Protein AF-A0A2G5HD98-F1 (afdb_monomer)

Sequence (226 aa):
MGYRNTTGDAPSSPASRWLRRVDQHQKEQAETATMYVDDYAMDMEYEANNRSAAVSPKTVMTPRQRHRHGVDCEMLASGAGMQQRQPNDINEAIEMAPPRALRKLLRMMVHSQQSSMDLATAYLMPAPVLTHSGMAPLSGKSSRKRKMYETCQHCRMDFEPGNNREERCSYHPGDKVMIPYGFAYAQNGDGMFQWTCCNQIGTAVGCVWGRHLSAASGRSQRPWEP

Organism: Cercospora beticola (NCBI:txid122368)

Solvent-accessible surface area (backbone atoms only — not comparable to full-atom values): 14838 Å² total; per-residue (Å²): 140,81,86,80,82,77,82,73,81,70,83,75,51,73,68,62,57,48,53,54,51,52,54,49,51,53,48,53,52,51,54,54,54,52,58,54,52,58,56,54,51,52,53,54,53,51,52,54,54,55,62,68,71,65,83,69,92,74,89,74,85,85,83,83,86,75,88,76,84,88,79,90,79,90,76,92,73,92,63,85,76,77,76,76,78,74,61,93,47,71,67,54,40,60,72,70,45,54,74,68,56,52,53,52,50,52,52,52,46,37,76,72,33,72,70,46,36,53,50,47,47,70,74,71,44,77,73,82,75,81,72,87,69,76,91,80,82,89,77,90,67,82,84,70,85,64,79,75,59,42,46,20,67,74,63,64,46,74,41,42,82,92,74,61,43,58,78,71,28,46,27,64,94,40,59,78,43,73,58,75,93,83,80,75,86,45,92,79,67,59,47,54,28,30,31,69,68,73,71,46,55,39,81,59,80,38,83,44,67,26,52,64,46,53,61,76,56,74,82,73,66,73,81,82,77,131

Mean predicted aligned error: 19.18 Å

Structure (mmCIF, N/CA/C/O backbone):
data_AF-A0A2G5HD98-F1
#
_entry.id   AF-A0A2G5HD98-F1
#
loop_
_atom_site.group_PDB
_atom_site.id
_atom_site.type_symbol
_atom_site.label_atom_id
_atom_site.label_alt_id
_atom_site.label_comp_id
_atom_site.label_asym_id
_atom_site.label_entity_id
_atom_site.label_seq_id
_atom_site.pdbx_PDB_ins_code
_atom_site.Cartn_x
_atom_site.Cartn_y
_atom_site.Cartn_z
_atom_site.occupancy
_atom_site.B_iso_or_equiv
_atom_site.auth_seq_id
_atom_site.auth_comp_id
_atom_site.auth_asym_id
_atom_site.auth_atom_id
_atom_site.pdbx_PDB_model_num
ATOM 1 N N . MET A 1 1 ? 32.400 39.044 57.841 1.00 46.31 1 MET A N 1
ATOM 2 C CA . MET A 1 1 ? 31.008 39.079 57.343 1.00 46.31 1 MET A CA 1
ATOM 3 C C . MET A 1 1 ? 31.032 38.681 55.876 1.00 46.31 1 MET A C 1
ATOM 5 O O . MET A 1 1 ? 31.542 39.447 55.074 1.00 46.31 1 MET A O 1
ATOM 9 N N . GLY A 1 2 ? 30.602 37.463 55.542 1.00 49.62 2 GLY A N 1
ATOM 10 C CA . GLY A 1 2 ? 30.545 36.975 54.162 1.00 49.62 2 GLY A CA 1
ATOM 11 C C . GLY A 1 2 ? 29.101 36.656 53.802 1.00 49.62 2 GLY A C 1
ATOM 12 O O . GLY A 1 2 ? 28.512 35.758 54.400 1.00 49.62 2 GLY A O 1
ATOM 13 N N . TYR A 1 3 ? 28.529 37.410 52.867 1.00 47.19 3 TYR A N 1
ATOM 14 C CA . TYR A 1 3 ? 27.186 37.170 52.351 1.00 47.19 3 TYR A CA 1
ATOM 15 C C . TYR A 1 3 ? 27.251 36.011 51.352 1.00 47.19 3 TYR A C 1
ATOM 17 O O . TYR A 1 3 ? 27.877 36.117 50.299 1.00 47.19 3 TYR A O 1
ATOM 25 N N . ARG A 1 4 ? 26.646 34.873 51.704 1.00 53.16 4 ARG A N 1
ATOM 26 C CA . ARG A 1 4 ? 26.428 33.766 50.769 1.00 53.16 4 ARG A CA 1
ATOM 27 C C . ARG A 1 4 ? 25.277 34.151 49.840 1.00 53.16 4 ARG A C 1
ATOM 29 O O . ARG A 1 4 ? 24.136 34.220 50.283 1.00 53.16 4 ARG A O 1
ATOM 36 N N . ASN A 1 5 ? 25.586 34.381 48.565 1.00 54.41 5 ASN A N 1
ATOM 37 C CA . ASN A 1 5 ? 24.593 34.496 47.499 1.00 54.41 5 ASN A CA 1
ATOM 38 C C . ASN A 1 5 ? 23.938 33.129 47.275 1.00 54.41 5 ASN A C 1
ATOM 40 O O . ASN A 1 5 ? 24.492 32.263 46.603 1.00 54.41 5 ASN A O 1
ATOM 44 N N . THR A 1 6 ? 22.755 32.931 47.844 1.00 52.88 6 THR A N 1
ATOM 45 C CA . THR A 1 6 ? 21.836 31.869 47.439 1.00 52.88 6 THR A CA 1
ATOM 46 C C . THR A 1 6 ? 21.100 32.343 46.192 1.00 52.88 6 THR A C 1
ATOM 48 O O . THR A 1 6 ? 20.103 33.057 46.287 1.00 52.88 6 THR A O 1
ATOM 51 N N . THR A 1 7 ? 21.606 31.986 45.013 1.00 58.91 7 THR A N 1
ATOM 52 C CA . THR A 1 7 ? 20.835 32.060 43.769 1.00 58.91 7 THR A CA 1
ATOM 53 C C . THR A 1 7 ? 19.694 31.056 43.871 1.00 58.91 7 THR A C 1
ATOM 55 O O . THR A 1 7 ? 19.887 29.859 43.677 1.00 58.91 7 THR A O 1
ATOM 58 N N . GLY A 1 8 ? 18.524 31.542 44.282 1.00 50.50 8 GLY A N 1
ATOM 59 C CA . GLY A 1 8 ? 17.296 30.763 44.307 1.00 50.50 8 GLY A CA 1
ATOM 60 C C . GLY A 1 8 ? 16.851 30.453 42.884 1.00 50.50 8 GLY A C 1
ATOM 61 O O . GLY A 1 8 ? 16.512 31.363 42.128 1.00 50.50 8 GLY A O 1
ATOM 62 N N . ASP A 1 9 ? 16.840 29.169 42.538 1.00 56.91 9 ASP A N 1
ATOM 63 C CA . ASP A 1 9 ? 16.165 28.656 41.352 1.00 56.91 9 ASP A CA 1
ATOM 64 C C . ASP A 1 9 ? 14.665 28.941 41.476 1.00 56.91 9 ASP A C 1
ATOM 66 O O . ASP A 1 9 ? 13.929 28.274 42.208 1.00 56.91 9 ASP A O 1
ATOM 70 N N . ALA A 1 10 ? 14.204 29.979 40.780 1.00 60.53 10 ALA A N 1
ATOM 71 C CA . ALA A 1 10 ? 12.784 30.256 40.660 1.00 60.53 10 ALA A CA 1
ATOM 72 C C . ALA A 1 10 ? 12.092 29.072 39.952 1.00 60.53 10 ALA A C 1
ATOM 74 O O . ALA A 1 10 ? 12.594 28.585 38.932 1.00 60.53 10 ALA A O 1
ATOM 75 N N . PRO A 1 11 ? 10.928 28.605 40.441 1.00 54.03 11 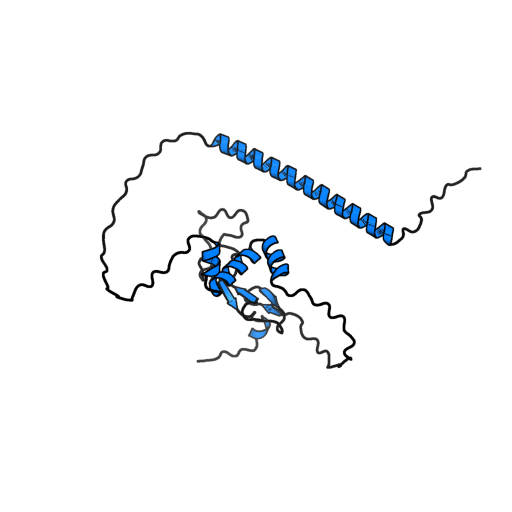PRO A N 1
ATOM 76 C CA . PRO A 1 11 ? 10.188 27.534 39.793 1.00 54.03 11 PRO A CA 1
ATOM 77 C C . PRO A 1 11 ? 9.784 27.989 38.391 1.00 54.03 11 PRO A C 1
ATOM 79 O O . PRO A 1 11 ? 8.985 28.909 38.216 1.00 54.03 11 PRO A O 1
ATOM 82 N N . SER A 1 12 ? 10.366 27.358 37.370 1.00 64.19 12 SER A N 1
ATOM 83 C CA . SER A 1 12 ? 10.057 27.697 35.988 1.00 64.19 12 SER A CA 1
ATOM 84 C C . SER A 1 12 ? 8.583 27.415 35.718 1.00 64.19 12 SER A C 1
ATOM 86 O O . SER A 1 12 ? 8.154 26.260 35.806 1.00 64.19 12 SER A O 1
ATOM 88 N N . SER A 1 13 ? 7.830 28.458 35.372 1.00 76.31 13 SER A N 1
ATOM 89 C CA . SER A 1 13 ? 6.439 28.340 34.941 1.00 76.31 13 SER A CA 1
ATOM 90 C C . SER A 1 13 ? 6.304 27.261 33.851 1.00 76.31 13 SER A C 1
ATOM 92 O O . SER A 1 13 ? 7.197 27.139 33.000 1.00 76.31 13 SER A O 1
ATOM 94 N N . PRO A 1 14 ? 5.204 26.484 33.823 1.00 75.50 14 PRO A N 1
ATOM 95 C CA . PRO A 1 14 ? 4.932 25.514 32.761 1.00 75.50 14 PRO A CA 1
ATOM 96 C C . PRO A 1 14 ? 5.107 26.088 31.344 1.00 75.50 14 PRO A C 1
ATOM 98 O O . PRO A 1 14 ? 5.606 25.389 30.460 1.00 75.50 14 PRO A O 1
ATOM 101 N N . ALA A 1 15 ? 4.801 27.377 31.148 1.00 73.25 15 ALA A N 1
ATOM 102 C CA . ALA A 1 15 ? 5.007 28.090 29.885 1.00 73.25 15 ALA A CA 1
ATOM 103 C C . ALA A 1 15 ? 6.495 28.175 29.481 1.00 73.25 15 ALA A C 1
ATOM 105 O O . ALA A 1 15 ? 6.854 27.896 28.337 1.00 73.25 15 ALA A O 1
ATOM 106 N N . SER A 1 16 ? 7.392 28.451 30.431 1.00 80.06 16 SER A N 1
ATOM 107 C CA . SER A 1 16 ? 8.844 28.519 30.201 1.00 80.06 16 SER A CA 1
ATOM 108 C C . SER A 1 16 ? 9.469 27.148 29.912 1.00 80.06 16 SER A C 1
ATOM 110 O O . SER A 1 16 ? 10.557 27.057 29.343 1.00 80.06 16 SER A O 1
ATOM 112 N N . ARG A 1 17 ? 8.810 26.055 30.318 1.00 78.81 17 ARG A N 1
ATOM 113 C CA . ARG A 1 17 ? 9.228 24.684 29.979 1.00 78.81 17 ARG A CA 1
ATOM 114 C C . ARG A 1 17 ? 8.779 24.281 28.570 1.00 78.81 17 ARG A C 1
ATOM 116 O O . ARG A 1 17 ? 9.435 23.450 27.948 1.00 78.81 17 ARG A O 1
ATOM 123 N N . TRP A 1 18 ? 7.676 24.839 28.070 1.00 85.06 18 TRP A N 1
ATOM 124 C CA . TRP A 1 18 ? 7.240 24.619 26.689 1.00 85.06 18 TRP A CA 1
ATOM 125 C C . TRP A 1 18 ? 8.126 25.377 25.696 1.00 85.06 18 TRP A C 1
ATOM 127 O O . TRP A 1 18 ? 8.649 24.751 24.781 1.00 85.06 18 TRP A O 1
ATOM 137 N N . LEU A 1 19 ? 8.404 26.663 25.944 1.00 84.38 19 LEU A N 1
ATOM 138 C CA . LEU A 1 19 ? 9.284 27.470 25.083 1.00 84.38 19 LEU A CA 1
ATOM 139 C C . LEU A 1 19 ? 10.677 26.844 24.917 1.00 84.38 19 LEU A C 1
ATOM 141 O O . LEU A 1 19 ? 11.150 26.693 23.799 1.00 84.38 19 LEU A O 1
ATOM 145 N N . ARG A 1 20 ? 11.283 26.346 26.005 1.00 85.19 20 ARG A N 1
ATOM 146 C CA . ARG A 1 20 ? 12.573 25.635 25.932 1.00 85.19 20 ARG A CA 1
ATOM 147 C C . ARG A 1 20 ? 12.529 24.352 25.099 1.00 85.19 20 ARG A C 1
ATOM 149 O O . ARG A 1 20 ? 13.530 24.002 24.489 1.00 85.19 20 ARG A O 1
ATOM 156 N N . ARG A 1 21 ? 11.389 23.651 25.062 1.00 88.25 21 ARG A N 1
ATOM 157 C CA . ARG A 1 21 ? 11.220 22.465 24.207 1.00 88.25 21 ARG A CA 1
ATOM 158 C C . ARG A 1 21 ? 11.087 22.833 22.733 1.00 88.25 21 ARG A C 1
ATOM 160 O O . ARG A 1 21 ? 11.599 22.095 21.901 1.00 88.25 21 ARG A O 1
ATOM 167 N N . VAL A 1 22 ? 10.433 23.951 22.421 1.00 88.44 22 VAL A N 1
ATOM 168 C CA . VAL A 1 22 ? 10.335 24.454 21.044 1.00 88.44 22 VAL A CA 1
ATOM 169 C C . VAL A 1 22 ? 11.706 24.898 20.539 1.00 88.44 22 VAL A C 1
ATOM 171 O O . VAL A 1 22 ? 12.114 24.439 19.478 1.00 88.44 22 VAL A O 1
ATOM 174 N N . ASP A 1 23 ? 12.451 25.678 21.328 1.00 90.81 23 ASP A N 1
ATOM 175 C CA . ASP A 1 23 ? 13.814 26.103 20.971 1.00 90.81 23 ASP A CA 1
ATOM 176 C C . ASP A 1 23 ? 14.751 24.906 20.776 1.00 90.81 23 ASP A C 1
ATOM 178 O O . ASP A 1 23 ? 15.522 24.862 19.819 1.00 90.81 23 ASP A O 1
ATOM 182 N N . GLN A 1 24 ? 14.668 23.904 21.658 1.00 92.50 24 GLN A N 1
ATOM 183 C CA . GLN A 1 24 ? 15.484 22.699 21.538 1.00 92.50 24 GLN A CA 1
ATOM 184 C C . GLN A 1 24 ? 15.137 21.897 20.277 1.00 92.50 24 GLN A C 1
ATOM 186 O O . GLN A 1 24 ? 16.038 21.500 19.547 1.00 92.50 24 GLN A O 1
ATOM 191 N N . HIS A 1 25 ? 13.850 21.728 19.970 1.00 91.38 25 HIS A N 1
ATOM 192 C CA . HIS A 1 25 ? 13.417 21.043 18.752 1.00 91.38 25 HIS A CA 1
ATOM 193 C C . HIS A 1 25 ? 13.822 21.810 17.483 1.00 91.38 25 HIS A C 1
ATOM 195 O O . HIS A 1 25 ? 14.231 21.209 16.494 1.00 91.38 25 HIS A O 1
ATOM 201 N N . GLN A 1 26 ? 13.749 23.144 17.502 1.00 91.81 26 GLN A N 1
ATOM 202 C CA . GLN A 1 26 ? 14.179 23.976 16.379 1.00 91.81 26 GLN A CA 1
ATOM 203 C C . GLN A 1 26 ? 15.698 23.896 16.168 1.00 91.81 26 GLN A C 1
ATOM 205 O O . GLN A 1 26 ? 16.161 23.844 15.029 1.00 91.81 26 GLN A O 1
ATOM 210 N N . LYS A 1 27 ? 16.471 23.820 17.256 1.00 93.62 27 LYS A N 1
ATOM 211 C CA . LYS A 1 27 ? 17.918 23.597 17.205 1.00 93.62 27 LYS A CA 1
ATOM 212 C C . LYS A 1 27 ? 18.266 22.216 16.640 1.00 93.62 27 LYS A C 1
ATOM 214 O O . LYS A 1 27 ? 19.106 22.132 15.753 1.00 93.62 27 LYS A O 1
ATOM 219 N N . GLU A 1 28 ? 17.588 21.161 17.089 1.00 90.44 28 GLU A N 1
ATOM 220 C CA . GLU A 1 28 ? 17.784 19.796 16.576 1.00 90.44 28 GLU A CA 1
ATOM 221 C C . GLU A 1 28 ? 17.438 19.694 15.079 1.00 90.44 28 GLU A C 1
ATOM 223 O O . GLU A 1 28 ? 18.165 19.049 14.322 1.00 90.44 28 GLU A O 1
ATOM 228 N N . GLN A 1 29 ? 16.386 20.388 14.619 1.00 86.25 29 GLN A N 1
ATOM 229 C CA . GLN A 1 29 ? 16.052 20.488 13.191 1.00 86.25 29 GLN A CA 1
ATOM 230 C C . GLN A 1 29 ? 17.118 21.234 12.377 1.00 86.25 29 GLN A C 1
ATOM 232 O O . GLN A 1 29 ? 17.413 20.841 11.251 1.00 86.25 29 GLN A O 1
ATOM 237 N N . ALA A 1 30 ? 17.709 22.296 12.929 1.00 87.88 30 ALA A N 1
ATOM 238 C CA . ALA A 1 30 ? 18.783 23.024 12.259 1.00 87.88 30 ALA A CA 1
ATOM 239 C C . ALA A 1 30 ? 20.066 22.179 12.153 1.00 87.88 30 ALA A C 1
ATOM 241 O O . ALA A 1 30 ? 20.673 22.129 11.086 1.00 87.88 30 ALA A O 1
ATOM 242 N N . GLU A 1 31 ? 20.443 21.467 13.220 1.00 87.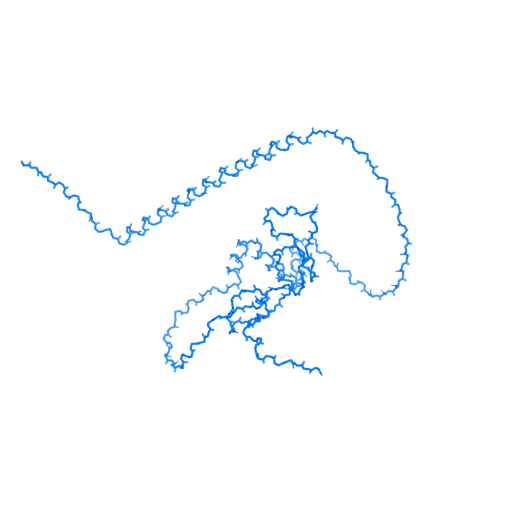00 31 GLU A N 1
ATOM 243 C CA . GLU A 1 31 ? 21.623 20.588 13.232 1.00 87.00 31 GLU A CA 1
ATOM 244 C C . GLU A 1 31 ? 21.463 19.403 12.261 1.00 87.00 31 GLU A C 1
ATOM 246 O O . GLU A 1 31 ? 22.374 19.096 11.487 1.00 87.00 31 GLU A O 1
ATOM 251 N N . THR A 1 32 ? 20.280 18.780 12.215 1.00 83.69 32 THR A N 1
ATOM 252 C CA . THR A 1 32 ? 19.999 17.709 11.240 1.00 83.69 32 THR A CA 1
ATOM 253 C C . THR A 1 32 ? 19.969 18.213 9.799 1.00 83.69 32 THR A C 1
ATOM 255 O O . THR A 1 32 ? 20.479 17.526 8.915 1.00 83.69 32 THR A O 1
ATOM 258 N N . ALA A 1 33 ? 19.449 19.419 9.548 1.00 82.00 33 ALA A N 1
ATOM 259 C CA . ALA A 1 33 ? 19.503 20.026 8.221 1.00 82.00 33 ALA A CA 1
ATOM 260 C C . ALA A 1 33 ? 20.949 20.278 7.765 1.00 82.00 33 ALA A C 1
ATOM 262 O O . ALA A 1 33 ? 21.267 20.015 6.609 1.00 82.00 33 ALA A O 1
ATOM 263 N N . THR A 1 34 ? 21.840 20.721 8.661 1.00 80.31 34 THR A N 1
ATOM 264 C CA . THR A 1 34 ? 23.258 20.919 8.316 1.00 80.31 34 THR A CA 1
ATOM 265 C C . THR A 1 34 ? 23.983 19.611 8.003 1.00 80.31 34 THR A C 1
ATOM 267 O O . THR A 1 34 ? 24.721 19.562 7.025 1.00 80.31 34 THR A O 1
ATOM 270 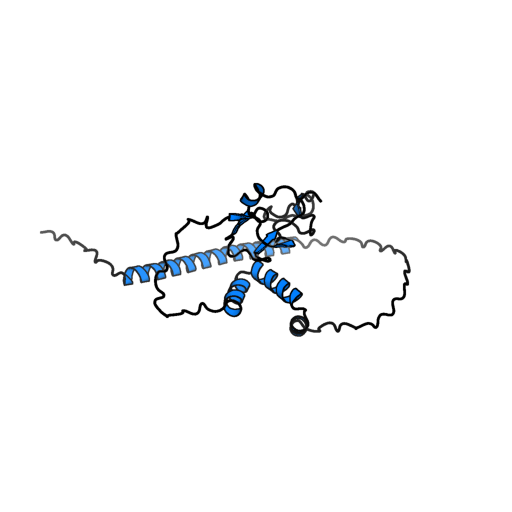N N . MET A 1 35 ? 23.711 18.529 8.745 1.00 79.12 35 MET A N 1
ATOM 271 C CA . MET A 1 35 ? 24.324 17.222 8.466 1.00 79.12 35 MET A CA 1
ATOM 272 C C . MET A 1 35 ? 23.964 16.670 7.080 1.00 79.12 35 MET A C 1
ATOM 274 O O . MET A 1 35 ? 24.779 15.988 6.469 1.00 79.12 35 MET A O 1
ATOM 278 N N . TYR A 1 36 ? 22.766 16.966 6.568 1.00 73.38 36 TYR A N 1
ATOM 279 C CA . TYR A 1 36 ? 22.325 16.475 5.258 1.00 73.38 36 TYR A CA 1
ATOM 280 C C . TYR A 1 36 ? 22.972 17.221 4.080 1.00 73.38 36 TYR A C 1
ATOM 282 O O . TYR A 1 36 ? 23.064 16.682 2.980 1.00 73.38 36 TYR A O 1
ATOM 290 N N . VAL A 1 37 ? 23.415 18.465 4.293 1.00 78.81 37 VAL A N 1
ATOM 291 C CA . VAL A 1 37 ? 24.061 19.274 3.247 1.00 78.81 37 VAL A CA 1
ATOM 292 C C . VAL A 1 37 ? 25.494 18.804 2.995 1.00 78.81 37 VAL A C 1
ATOM 294 O O . VAL A 1 37 ? 25.904 18.728 1.837 1.00 78.81 37 VAL A O 1
ATOM 297 N N . ASP A 1 38 ? 26.228 18.437 4.048 1.00 73.31 38 ASP A N 1
ATOM 298 C CA . ASP A 1 38 ? 27.614 17.967 3.922 1.00 73.31 38 ASP A CA 1
ATOM 299 C C . ASP A 1 38 ? 27.701 16.588 3.244 1.00 73.31 38 ASP A C 1
ATOM 301 O O . ASP A 1 38 ? 28.573 16.370 2.402 1.00 73.31 38 ASP A O 1
ATOM 305 N N . ASP A 1 39 ? 26.761 15.682 3.538 1.00 73.06 39 ASP A N 1
ATOM 306 C CA . ASP A 1 39 ? 26.712 14.348 2.917 1.00 73.06 39 ASP A CA 1
ATOM 307 C C . ASP A 1 39 ? 26.403 14.444 1.409 1.00 73.06 39 ASP A C 1
ATOM 309 O O . ASP A 1 39 ? 2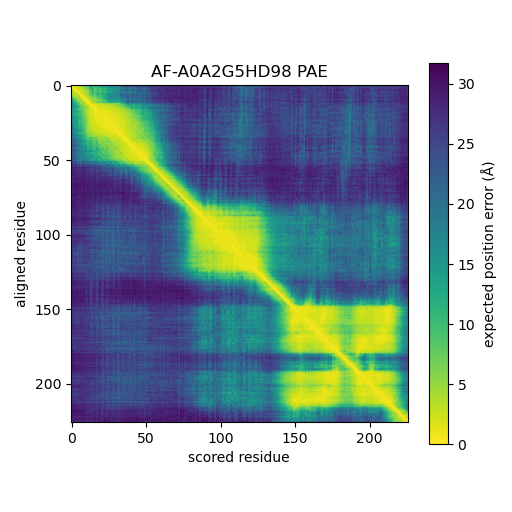7.064 13.828 0.574 1.00 73.06 39 ASP A O 1
ATOM 313 N N . TYR A 1 40 ? 25.479 15.337 1.031 1.00 81.81 40 TYR A N 1
ATOM 314 C CA . TYR A 1 40 ? 25.140 15.582 -0.375 1.00 81.81 40 TYR A CA 1
ATOM 315 C C . TYR A 1 40 ? 26.283 16.250 -1.160 1.00 81.81 40 TYR A C 1
ATOM 317 O O . TYR A 1 40 ? 26.458 15.998 -2.356 1.00 81.81 40 TYR A O 1
ATOM 325 N N . ALA A 1 41 ? 27.078 17.106 -0.509 1.00 81.75 41 ALA A N 1
ATOM 326 C CA . ALA A 1 41 ? 28.246 17.728 -1.131 1.00 81.75 41 ALA A CA 1
ATOM 327 C C . ALA A 1 41 ? 29.344 16.695 -1.441 1.00 81.75 41 ALA A C 1
ATOM 329 O O . ALA A 1 41 ? 29.951 16.746 -2.513 1.00 81.75 41 ALA A O 1
ATOM 330 N N . MET A 1 42 ? 29.552 15.733 -0.539 1.00 83.44 42 MET A N 1
ATOM 331 C CA . MET A 1 42 ? 30.540 14.669 -0.709 1.00 83.44 42 MET A CA 1
ATOM 332 C C . MET A 1 42 ? 30.160 13.704 -1.848 1.00 83.44 42 MET A C 1
ATOM 334 O O . MET A 1 42 ? 31.014 13.350 -2.666 1.00 83.44 42 MET A O 1
ATOM 338 N N . ASP A 1 43 ? 28.876 13.354 -1.973 1.00 82.50 43 ASP A N 1
ATOM 339 C CA . ASP A 1 43 ? 28.376 12.512 -3.071 1.00 82.50 43 ASP A CA 1
ATOM 340 C C . ASP A 1 43 ? 28.498 13.197 -4.445 1.00 82.50 43 ASP A C 1
ATOM 342 O O . ASP A 1 43 ? 28.907 12.572 -5.431 1.00 82.50 43 ASP A O 1
ATOM 346 N N . MET A 1 44 ? 28.224 14.505 -4.519 1.00 84.50 44 MET A N 1
ATOM 347 C CA . MET A 1 44 ? 28.385 15.290 -5.751 1.00 84.50 44 MET A CA 1
ATOM 348 C C . MET A 1 44 ? 29.844 15.328 -6.239 1.00 84.50 44 MET A C 1
ATOM 350 O O . MET A 1 44 ? 30.097 15.259 -7.447 1.00 84.50 44 MET A O 1
ATOM 354 N N . GLU A 1 45 ? 30.817 15.415 -5.327 1.00 83.69 45 GLU A N 1
ATOM 355 C CA . GLU A 1 45 ? 32.244 15.424 -5.675 1.00 83.69 45 GLU A CA 1
ATOM 356 C C . GLU A 1 45 ? 32.734 14.037 -6.131 1.00 83.69 45 GLU A C 1
ATOM 358 O O . GLU A 1 45 ? 33.503 13.923 -7.095 1.00 83.69 45 GLU A O 1
ATOM 363 N N . TYR A 1 46 ? 32.223 12.965 -5.516 1.00 82.56 46 TYR A N 1
ATOM 364 C CA . TYR A 1 46 ? 32.512 11.595 -5.940 1.00 82.56 46 TYR A CA 1
ATOM 365 C C . TYR A 1 46 ? 31.999 11.313 -7.359 1.00 82.56 46 TYR A C 1
ATOM 367 O O . TYR A 1 46 ? 32.748 10.801 -8.200 1.00 82.56 46 TYR A O 1
ATOM 375 N N . GLU A 1 47 ? 30.758 11.699 -7.675 1.00 82.75 47 GLU A N 1
ATOM 376 C CA . GLU A 1 47 ? 30.212 11.535 -9.027 1.00 82.75 47 GLU A CA 1
ATOM 377 C C . GLU A 1 47 ? 30.991 12.339 -10.080 1.00 82.75 47 GLU A C 1
ATOM 379 O O . GLU A 1 47 ? 31.235 11.837 -11.186 1.00 82.75 47 GLU A O 1
ATOM 384 N N . ALA A 1 48 ? 31.422 13.562 -9.753 1.00 79.56 48 ALA A N 1
ATOM 385 C CA . ALA A 1 48 ? 32.209 14.402 -10.656 1.00 79.56 48 ALA A CA 1
ATOM 386 C C . ALA A 1 48 ? 33.579 13.778 -10.990 1.00 79.56 48 ALA A C 1
ATOM 388 O O . ALA A 1 48 ? 33.990 13.752 -12.160 1.00 79.56 48 ALA A O 1
ATOM 389 N N . ASN A 1 49 ? 34.259 13.201 -9.996 1.00 76.62 49 ASN A N 1
ATOM 390 C CA . ASN A 1 49 ? 35.526 12.497 -10.205 1.00 76.62 49 ASN A CA 1
ATOM 391 C C . ASN A 1 49 ? 35.346 11.204 -11.010 1.00 76.62 49 ASN A C 1
ATOM 393 O O . ASN A 1 49 ? 36.156 10.905 -11.891 1.00 76.62 49 ASN A O 1
ATOM 397 N N . ASN A 1 50 ? 34.260 10.464 -10.781 1.00 74.25 50 ASN A N 1
ATOM 398 C CA . ASN A 1 50 ? 34.017 9.206 -11.485 1.00 74.25 50 ASN A CA 1
ATOM 399 C C . ASN A 1 50 ? 33.630 9.428 -12.961 1.00 74.25 50 ASN A C 1
ATOM 401 O O . ASN A 1 50 ? 34.066 8.685 -13.841 1.00 74.25 50 ASN A O 1
ATOM 405 N N . ARG A 1 51 ? 32.885 10.503 -13.269 1.00 73.44 51 ARG A N 1
ATOM 406 C CA . ARG A 1 51 ? 32.613 10.915 -14.662 1.00 73.44 51 ARG A CA 1
ATOM 407 C C . ARG A 1 51 ? 33.882 11.316 -15.411 1.00 73.44 51 ARG A C 1
ATOM 409 O O . ARG A 1 51 ? 33.995 11.038 -16.603 1.00 73.44 51 ARG A O 1
ATOM 416 N N . SER A 1 52 ? 34.846 11.918 -14.717 1.00 66.38 52 SER A N 1
ATOM 417 C CA . SER A 1 52 ? 36.117 12.346 -15.313 1.00 66.38 52 SER A CA 1
ATOM 418 C C . SER A 1 52 ? 37.047 11.169 -15.652 1.00 66.38 52 SER A C 1
ATOM 420 O O . SER A 1 52 ? 37.860 11.273 -16.567 1.00 66.38 52 SER A O 1
ATOM 422 N N . ALA A 1 53 ? 36.895 10.020 -14.984 1.00 61.06 53 ALA A N 1
ATOM 423 C CA . ALA A 1 53 ? 37.708 8.824 -15.222 1.00 61.06 53 ALA A CA 1
ATOM 424 C C . ALA A 1 53 ? 37.217 7.933 -16.388 1.00 61.06 53 ALA A C 1
ATOM 426 O O . ALA A 1 53 ? 37.935 7.028 -16.815 1.00 61.06 53 ALA A O 1
ATOM 427 N N . ALA A 1 54 ? 36.014 8.167 -16.928 1.00 55.75 54 ALA A N 1
ATOM 428 C CA . ALA A 1 54 ? 35.371 7.262 -17.888 1.00 55.75 54 ALA A CA 1
ATOM 429 C C . ALA A 1 54 ? 35.665 7.549 -19.377 1.00 55.75 54 ALA A C 1
ATOM 431 O O . ALA A 1 54 ? 35.195 6.811 -20.245 1.00 55.75 54 ALA A O 1
ATOM 432 N N . VAL A 1 55 ? 36.456 8.572 -19.718 1.00 55.59 55 VAL A N 1
ATOM 433 C CA . VAL A 1 55 ? 36.754 8.895 -21.125 1.00 55.59 55 VAL A CA 1
ATOM 434 C C . VAL A 1 55 ? 38.062 8.237 -21.567 1.00 55.59 55 VAL A C 1
ATOM 436 O O . VAL A 1 55 ? 39.100 8.877 -21.700 1.00 55.59 55 VAL A O 1
ATOM 439 N N . SER A 1 56 ? 38.007 6.933 -21.837 1.00 51.91 56 SER A N 1
ATOM 440 C CA . SER A 1 56 ? 38.980 6.280 -22.718 1.00 51.91 56 SER A CA 1
ATOM 441 C C . SER A 1 56 ? 38.232 5.733 -23.939 1.00 51.91 56 SER A C 1
ATOM 443 O O . SER A 1 56 ? 37.393 4.840 -23.784 1.00 51.91 56 SER A O 1
ATOM 445 N N . PRO A 1 57 ? 38.462 6.271 -25.153 1.00 52.94 57 PRO A N 1
ATOM 446 C CA . PRO A 1 57 ? 37.708 5.886 -26.337 1.00 52.94 57 PRO A CA 1
ATOM 447 C C . PRO A 1 57 ? 38.175 4.507 -26.812 1.00 52.94 57 PRO A C 1
ATOM 449 O O . PRO A 1 57 ? 39.127 4.380 -27.577 1.00 52.94 57 PRO A O 1
ATOM 452 N N . LYS A 1 58 ? 37.501 3.447 -26.358 1.00 51.50 58 LYS A N 1
ATOM 453 C CA . LYS A 1 58 ? 37.621 2.124 -26.975 1.00 51.50 58 LYS A CA 1
ATOM 454 C C . LYS A 1 58 ? 36.633 2.022 -28.132 1.00 51.50 58 LYS A C 1
ATOM 456 O O . LYS A 1 58 ? 35.433 1.851 -27.946 1.00 51.50 58 LYS A O 1
ATOM 461 N N . THR A 1 59 ? 37.184 2.119 -29.334 1.00 56.59 59 THR A N 1
ATOM 462 C CA . THR A 1 59 ? 36.621 1.639 -30.596 1.00 56.59 59 THR A CA 1
ATOM 463 C C . THR A 1 59 ? 36.095 0.212 -30.425 1.00 56.59 59 THR A C 1
ATOM 465 O O . THR A 1 59 ? 36.874 -0.714 -30.206 1.00 56.59 59 THR A O 1
ATOM 468 N N . VAL A 1 60 ? 34.779 0.012 -30.533 1.00 46.84 60 VAL A N 1
ATOM 469 C CA . VAL A 1 60 ? 34.172 -1.325 -30.578 1.00 46.84 60 VAL A CA 1
ATOM 470 C C . VAL A 1 60 ? 33.271 -1.429 -31.800 1.00 46.84 60 VAL A C 1
ATOM 472 O O . VAL A 1 60 ? 32.406 -0.592 -32.048 1.00 46.84 60 VAL A O 1
ATOM 475 N N . MET A 1 61 ? 33.552 -2.474 -32.575 1.00 48.16 61 MET A N 1
ATOM 476 C CA . MET A 1 61 ? 32.906 -2.846 -33.821 1.00 48.16 61 MET A CA 1
ATOM 477 C C . MET A 1 61 ? 31.435 -3.227 -33.634 1.00 48.16 61 MET A C 1
ATOM 479 O O . MET A 1 61 ? 31.047 -3.874 -32.663 1.00 48.16 61 MET A O 1
ATOM 483 N N . THR A 1 62 ? 30.637 -2.873 -34.634 1.00 50.97 62 THR A N 1
ATOM 484 C CA . THR A 1 62 ? 29.227 -3.223 -34.802 1.00 50.97 62 THR A CA 1
ATOM 485 C C . THR A 1 62 ? 29.029 -4.728 -35.044 1.00 50.97 62 THR A C 1
ATOM 487 O O . THR A 1 62 ? 29.675 -5.293 -35.932 1.00 50.97 62 THR A O 1
ATOM 490 N N . PRO A 1 63 ? 28.102 -5.410 -34.337 1.00 50.25 63 PRO A N 1
ATOM 491 C CA . PRO A 1 63 ? 27.677 -6.744 -34.716 1.00 50.25 63 PRO A CA 1
ATOM 492 C C . PRO A 1 63 ? 26.544 -6.704 -35.748 1.00 50.25 63 PRO A C 1
ATOM 494 O O . PRO A 1 63 ? 25.628 -5.885 -35.723 1.00 50.25 63 PRO A O 1
ATOM 497 N N . ARG A 1 64 ? 26.657 -7.652 -36.674 1.00 48.72 64 ARG A N 1
ATOM 498 C CA . ARG A 1 64 ? 25.868 -7.862 -37.885 1.00 48.72 64 ARG A CA 1
ATOM 499 C C . ARG A 1 64 ? 24.468 -8.392 -37.543 1.00 48.72 64 ARG A C 1
ATOM 501 O O . ARG A 1 64 ? 24.325 -9.489 -37.007 1.00 48.72 64 ARG A O 1
ATOM 508 N N . GLN A 1 65 ? 23.449 -7.620 -37.904 1.00 40.59 65 GLN A N 1
ATOM 509 C CA . GLN A 1 65 ? 22.026 -7.937 -37.782 1.00 40.59 65 GLN A CA 1
ATOM 510 C C . GLN A 1 65 ? 21.672 -9.146 -38.669 1.00 40.59 65 GLN A C 1
ATOM 512 O O . GLN A 1 65 ? 21.818 -9.094 -39.891 1.00 40.59 65 GLN A O 1
ATOM 517 N N . ARG A 1 66 ? 21.241 -10.262 -38.066 1.00 45.81 66 ARG A N 1
ATOM 518 C CA . ARG A 1 66 ? 20.692 -11.411 -38.802 1.00 45.81 66 ARG A CA 1
ATOM 519 C C . ARG A 1 66 ? 19.167 -11.384 -38.757 1.00 45.81 66 ARG A C 1
ATOM 521 O O . ARG A 1 66 ? 18.565 -11.463 -37.691 1.00 45.81 66 ARG A O 1
ATOM 528 N N . HIS A 1 67 ? 18.600 -11.299 -39.957 1.00 45.94 67 HIS A N 1
ATOM 529 C CA . HIS A 1 67 ? 17.215 -11.575 -40.319 1.00 45.94 67 HIS A CA 1
ATOM 530 C C . HIS A 1 67 ? 16.649 -12.822 -39.624 1.00 45.94 67 HIS A C 1
ATOM 532 O O . HIS A 1 67 ? 17.281 -13.881 -39.624 1.00 45.94 67 HIS A O 1
ATOM 538 N N . ARG A 1 68 ? 15.403 -12.724 -39.151 1.00 44.47 68 ARG A N 1
ATOM 539 C CA . ARG A 1 68 ? 14.520 -13.878 -38.973 1.00 44.47 68 ARG A CA 1
ATOM 540 C C . ARG A 1 68 ? 13.199 -13.639 -39.700 1.00 44.47 68 ARG A C 1
ATOM 542 O O . ARG A 1 68 ? 12.552 -12.616 -39.504 1.00 44.47 68 ARG A O 1
ATOM 549 N N . HIS A 1 69 ? 12.885 -14.621 -40.545 1.00 45.50 69 HIS A N 1
ATOM 550 C CA . HIS A 1 69 ? 11.596 -14.938 -41.155 1.00 45.50 69 HIS A CA 1
ATOM 551 C C . HIS A 1 69 ? 10.464 -14.849 -40.112 1.00 45.50 69 HIS A C 1
ATOM 553 O O . HIS A 1 69 ? 10.678 -15.214 -38.959 1.00 45.50 69 HIS A O 1
ATOM 559 N N . GLY A 1 70 ? 9.277 -14.331 -40.424 1.00 49.75 70 GLY A N 1
ATOM 560 C CA . GLY A 1 70 ? 8.484 -14.661 -41.608 1.00 49.75 70 GLY A CA 1
ATOM 561 C C . GLY A 1 70 ? 7.605 -15.869 -41.283 1.00 49.75 70 GLY A C 1
ATOM 562 O O . GLY A 1 70 ? 7.936 -16.980 -41.683 1.00 49.75 70 GLY A O 1
ATOM 563 N N . VAL A 1 71 ? 6.548 -15.651 -40.494 1.00 49.50 71 VAL A N 1
ATOM 564 C CA . VAL A 1 71 ? 5.437 -16.598 -40.360 1.00 49.50 71 VAL A CA 1
ATOM 565 C C . VAL A 1 71 ? 4.151 -15.788 -40.330 1.00 49.50 71 VAL A C 1
ATOM 567 O O . VAL A 1 71 ? 3.829 -15.126 -39.342 1.00 49.50 71 VAL A O 1
ATOM 570 N N . ASP A 1 72 ? 3.478 -15.810 -41.469 1.00 42.94 72 ASP A N 1
ATOM 571 C CA . ASP A 1 72 ? 2.170 -15.227 -41.693 1.00 42.94 72 ASP A CA 1
ATOM 572 C C . ASP A 1 72 ? 1.129 -16.063 -40.942 1.00 42.94 72 ASP A C 1
ATOM 574 O O . ASP A 1 72 ? 1.023 -17.275 -41.132 1.00 42.94 72 ASP A O 1
ATOM 578 N N . CYS A 1 73 ? 0.375 -15.417 -40.056 1.00 46.66 73 CYS A N 1
ATOM 579 C CA . CYS A 1 73 ? -0.801 -15.999 -39.421 1.00 46.66 73 CYS A CA 1
ATOM 580 C C . CYS A 1 73 ? -1.961 -15.016 -39.603 1.00 46.66 73 CYS A C 1
ATOM 582 O O . CYS A 1 73 ? -2.339 -14.278 -38.692 1.00 46.66 73 CYS A O 1
ATOM 584 N N . GLU A 1 74 ? -2.472 -14.965 -40.835 1.00 50.69 74 GLU A N 1
ATOM 585 C CA . GLU A 1 74 ? -3.759 -14.354 -41.151 1.00 50.69 74 GLU A CA 1
ATOM 586 C C . GLU A 1 74 ? -4.879 -15.236 -40.595 1.00 50.69 74 GLU A C 1
ATOM 588 O O . GLU A 1 74 ? -5.177 -16.299 -41.134 1.00 50.69 74 GLU A O 1
ATOM 593 N N . MET A 1 75 ? -5.538 -14.772 -39.534 1.00 52.47 75 MET A N 1
ATOM 594 C CA . MET A 1 75 ? -6.905 -15.175 -39.213 1.00 52.47 75 MET A CA 1
ATOM 595 C C . MET A 1 75 ? -7.738 -13.912 -39.016 1.00 52.47 75 MET A C 1
ATOM 597 O O . MET A 1 75 ? -7.607 -13.174 -38.040 1.00 52.47 75 MET A O 1
ATOM 601 N N . LEU A 1 76 ? -8.568 -13.665 -40.025 1.00 55.38 76 LEU A N 1
ATOM 602 C CA . LEU A 1 76 ? -9.501 -12.560 -40.163 1.00 55.38 76 LEU A CA 1
ATOM 603 C C . LEU A 1 76 ? -10.573 -12.627 -39.068 1.00 55.38 76 LEU A C 1
ATOM 605 O O . LEU A 1 76 ? -11.500 -13.431 -39.138 1.00 55.38 76 LEU A O 1
ATOM 609 N N . ALA A 1 77 ? -10.475 -11.736 -38.084 1.00 51.75 77 ALA A N 1
ATOM 610 C CA . ALA A 1 77 ? -11.582 -11.374 -37.210 1.00 51.75 77 ALA A CA 1
ATOM 611 C C . ALA A 1 77 ? -11.967 -9.920 -37.504 1.00 51.75 77 ALA A C 1
ATOM 613 O O . ALA A 1 77 ? -11.401 -8.979 -36.951 1.00 51.75 77 ALA A O 1
ATOM 614 N N . SER A 1 78 ? -12.934 -9.738 -38.405 1.00 53.00 78 SER A N 1
ATOM 615 C CA . SER A 1 78 ? -13.581 -8.456 -38.693 1.00 53.00 78 SER A CA 1
ATOM 616 C C . SER A 1 78 ? -14.489 -8.042 -37.527 1.00 53.00 78 SER A C 1
ATOM 618 O O . SER A 1 78 ? -15.710 -8.022 -37.639 1.00 53.00 78 SER A O 1
ATOM 620 N N . GLY A 1 79 ? -13.889 -7.740 -36.377 1.00 51.22 79 GLY A N 1
ATOM 621 C CA . GLY A 1 79 ? -14.528 -6.961 -35.324 1.00 51.22 79 GLY A CA 1
ATOM 622 C C . GLY A 1 79 ? -14.311 -5.489 -35.639 1.00 51.22 79 GLY A C 1
ATOM 623 O O . GLY A 1 79 ? -13.166 -5.066 -35.771 1.00 51.22 79 GLY A O 1
ATOM 624 N N . ALA A 1 80 ? -15.394 -4.727 -35.806 1.00 51.44 80 ALA A N 1
ATOM 625 C CA . ALA A 1 80 ? -15.359 -3.285 -36.023 1.00 51.44 80 ALA A CA 1
ATOM 626 C C . ALA A 1 80 ? -14.384 -2.633 -35.031 1.00 51.44 80 ALA A C 1
ATOM 628 O O . ALA A 1 80 ? -14.639 -2.586 -33.827 1.00 51.44 80 ALA A O 1
ATOM 629 N N . GLY A 1 81 ? -13.230 -2.204 -35.546 1.00 47.00 81 GLY A N 1
ATOM 630 C CA . GLY A 1 81 ? -12.157 -1.644 -34.748 1.00 47.00 81 GLY A CA 1
ATOM 631 C C . GLY A 1 81 ? -12.626 -0.345 -34.124 1.00 47.00 81 GLY A C 1
ATOM 632 O O . GLY A 1 81 ? -12.600 0.699 -34.773 1.00 47.00 81 GLY A O 1
ATOM 633 N N . MET A 1 82 ? -13.029 -0.393 -32.853 1.00 60.69 82 MET A N 1
ATOM 634 C CA . MET A 1 82 ? -12.981 0.796 -32.017 1.00 60.69 82 MET A CA 1
ATOM 635 C C . MET A 1 82 ? -11.508 1.185 -31.936 1.00 60.69 82 MET A C 1
ATOM 637 O O . MET A 1 82 ? -10.759 0.641 -31.126 1.00 60.69 82 MET A O 1
ATOM 641 N N . GLN A 1 83 ? -11.077 2.081 -32.825 1.00 66.00 83 GLN A N 1
ATOM 642 C CA . GLN A 1 83 ? -9.819 2.794 -32.676 1.00 66.00 83 GLN A CA 1
ATOM 643 C C . GLN A 1 83 ? -9.910 3.530 -31.343 1.00 66.00 83 GLN A C 1
ATOM 645 O O . GLN A 1 83 ? -10.532 4.587 -31.239 1.00 66.00 83 GLN A O 1
ATOM 650 N N . GLN A 1 84 ? -9.360 2.920 -30.294 1.00 70.88 84 GLN A N 1
ATOM 651 C CA . GLN A 1 84 ? -9.161 3.592 -29.025 1.00 70.88 84 GLN A CA 1
ATOM 652 C C . GLN A 1 84 ? -8.224 4.753 -29.307 1.00 70.88 84 GLN A C 1
ATOM 654 O O . GLN A 1 84 ? -7.040 4.571 -29.591 1.00 70.88 84 GLN A O 1
ATOM 659 N N . ARG A 1 85 ? -8.806 5.949 -29.307 1.00 82.62 85 ARG A N 1
ATOM 660 C CA . ARG A 1 85 ? -8.072 7.194 -29.426 1.00 82.62 85 ARG A CA 1
ATOM 661 C C . ARG A 1 85 ? -7.066 7.220 -28.277 1.00 82.62 85 ARG A C 1
ATOM 663 O O . ARG A 1 85 ? -7.462 7.149 -27.116 1.00 82.62 85 ARG A O 1
ATOM 670 N N . GLN A 1 86 ? -5.781 7.218 -28.614 1.00 85.25 86 GLN A N 1
ATOM 671 C CA . GLN A 1 86 ? -4.722 7.373 -27.624 1.00 85.25 86 GLN A CA 1
ATOM 672 C C . GLN A 1 86 ? -4.798 8.810 -27.084 1.00 85.25 86 GLN A C 1
ATOM 674 O O . GLN A 1 86 ? -4.916 9.731 -27.900 1.00 85.25 86 GLN A O 1
ATOM 679 N N . PRO A 1 87 ? -4.774 9.012 -25.757 1.00 88.50 87 PRO A N 1
ATOM 680 C CA . PRO A 1 87 ? -4.739 10.349 -25.178 1.00 88.50 87 PRO A CA 1
ATOM 681 C C . PRO A 1 87 ? -3.427 11.041 -25.566 1.00 88.50 87 PRO A C 1
ATOM 683 O O . PRO A 1 87 ? -2.365 10.414 -25.558 1.00 88.50 87 PRO A O 1
ATOM 686 N N . ASN A 1 88 ? -3.496 12.321 -25.931 1.00 93.19 88 ASN A N 1
ATOM 687 C CA . ASN A 1 88 ? -2.321 13.087 -26.366 1.00 93.19 88 ASN A CA 1
ATOM 688 C C . ASN A 1 88 ? -1.574 13.726 -25.188 1.00 93.19 88 ASN A C 1
ATOM 690 O O . ASN A 1 88 ? -0.420 14.128 -25.339 1.00 93.19 88 ASN A O 1
ATOM 694 N N . ASP A 1 89 ? -2.213 13.803 -24.020 1.00 96.19 89 ASP A N 1
ATOM 695 C CA . ASP A 1 89 ? -1.628 14.347 -22.802 1.00 96.19 89 ASP A CA 1
ATOM 696 C C . ASP A 1 89 ? -2.013 13.542 -21.545 1.00 96.19 89 ASP A C 1
ATOM 698 O O . ASP A 1 89 ? -2.877 12.661 -21.559 1.00 96.19 89 ASP A O 1
ATOM 702 N N . ILE A 1 90 ? -1.313 13.823 -20.442 1.00 90.94 90 ILE A N 1
ATOM 703 C CA . ILE A 1 90 ? -1.480 13.109 -19.168 1.00 90.94 90 ILE A CA 1
ATOM 704 C C . ILE A 1 90 ? -2.840 13.406 -18.522 1.00 90.94 90 ILE A C 1
ATOM 706 O O . ILE A 1 90 ? -3.404 12.518 -17.885 1.00 90.94 90 ILE A O 1
ATOM 710 N N . ASN A 1 91 ? -3.379 14.617 -18.674 1.00 93.81 91 ASN A N 1
ATOM 711 C CA . ASN A 1 91 ? -4.666 14.978 -18.083 1.00 93.81 91 ASN A CA 1
ATOM 712 C C . ASN A 1 91 ? -5.804 14.240 -18.802 1.00 93.81 91 ASN A C 1
ATOM 714 O O . ASN A 1 91 ? -6.628 13.607 -18.147 1.00 93.81 91 ASN A O 1
ATOM 718 N N . GLU A 1 92 ? -5.775 14.210 -20.136 1.00 94.38 92 GLU A N 1
ATOM 719 C CA . GLU A 1 92 ? -6.682 13.429 -20.979 1.00 94.38 92 GLU A CA 1
ATOM 720 C C . GLU A 1 92 ? -6.570 11.933 -20.646 1.00 94.38 92 GLU A C 1
ATOM 722 O O . GLU A 1 92 ? -7.580 11.243 -20.499 1.00 94.38 92 GLU A O 1
ATOM 727 N N . ALA A 1 93 ? -5.353 11.423 -20.422 1.00 94.12 93 ALA A N 1
ATOM 728 C CA . ALA A 1 93 ? -5.149 10.041 -19.996 1.00 94.12 93 ALA A CA 1
ATOM 729 C C . ALA A 1 93 ? -5.771 9.745 -18.621 1.00 94.12 93 ALA A C 1
ATOM 731 O O . ALA A 1 93 ? -6.327 8.663 -18.431 1.00 94.12 93 ALA A O 1
ATOM 732 N N . ILE A 1 94 ? -5.699 10.679 -17.666 1.00 93.50 94 ILE A N 1
ATOM 733 C CA . ILE A 1 94 ? -6.316 10.537 -16.339 1.00 93.50 94 ILE A CA 1
ATOM 734 C C . ILE A 1 94 ? -7.844 10.538 -16.450 1.00 93.50 94 ILE A C 1
ATOM 736 O O . ILE A 1 94 ? -8.491 9.707 -15.814 1.00 93.50 94 ILE A O 1
ATOM 740 N N . GLU A 1 95 ? -8.419 11.417 -17.270 1.00 94.44 95 GLU A N 1
ATOM 741 C CA . GLU A 1 95 ? -9.871 11.509 -17.470 1.00 94.44 95 GLU A CA 1
ATOM 742 C C . GLU A 1 95 ? -10.445 10.290 -18.205 1.00 94.44 95 GLU A C 1
ATOM 744 O O . GLU A 1 95 ? -11.516 9.794 -17.853 1.00 94.44 95 GLU A O 1
ATOM 749 N N . MET A 1 96 ? -9.719 9.767 -19.198 1.00 91.81 96 MET A N 1
ATOM 750 C CA . MET A 1 96 ? -10.131 8.591 -19.970 1.00 91.81 96 MET A CA 1
ATOM 751 C C . MET A 1 96 ? -9.815 7.261 -19.271 1.00 91.81 96 MET A C 1
ATOM 753 O O . MET A 1 96 ? -10.334 6.211 -19.668 1.00 91.81 96 MET A O 1
ATOM 757 N N . ALA A 1 97 ? -8.956 7.264 -18.248 1.00 93.38 97 ALA A N 1
ATOM 758 C CA . ALA A 1 97 ? -8.536 6.040 -17.585 1.00 93.38 97 ALA A CA 1
ATOM 759 C C . ALA A 1 97 ? -9.703 5.364 -16.843 1.00 93.38 97 ALA A C 1
ATOM 761 O O . ALA A 1 97 ? -10.450 6.001 -16.095 1.00 93.38 97 ALA A O 1
ATOM 762 N N . PRO A 1 98 ? -9.837 4.028 -16.942 1.00 93.56 98 PRO A N 1
ATOM 763 C CA . PRO A 1 98 ? -10.853 3.315 -16.188 1.00 93.56 98 PRO A CA 1
ATOM 764 C C . PRO A 1 98 ? -10.598 3.461 -14.673 1.00 93.56 98 PRO A C 1
ATOM 766 O O . PRO A 1 98 ? -9.450 3.344 -14.229 1.00 93.56 98 PRO A O 1
ATOM 769 N N . PRO A 1 99 ? -11.643 3.577 -13.826 1.00 92.25 99 PRO A N 1
ATOM 770 C CA . PRO A 1 99 ? -11.492 3.799 -12.379 1.00 92.25 99 PRO A CA 1
ATOM 771 C C . PRO A 1 99 ? -10.656 2.742 -11.640 1.00 92.25 99 PRO A C 1
ATOM 773 O O . PRO A 1 99 ? -10.181 2.965 -10.526 1.00 92.25 99 PRO A O 1
ATOM 776 N N . ARG A 1 100 ? -10.502 1.545 -12.219 1.00 85.31 100 ARG A N 1
ATOM 777 C CA . ARG A 1 100 ? -9.622 0.491 -11.688 1.00 85.31 100 ARG A CA 1
ATOM 778 C C . ARG A 1 100 ? -8.140 0.826 -11.893 1.00 85.31 100 ARG A C 1
ATOM 780 O O . ARG A 1 100 ? -7.351 0.603 -10.980 1.00 85.31 100 ARG A O 1
ATOM 787 N N . ALA A 1 101 ? -7.778 1.376 -13.052 1.00 89.75 101 ALA A N 1
ATOM 788 C CA . ALA A 1 101 ? -6.410 1.790 -13.352 1.00 89.75 101 ALA A CA 1
ATOM 789 C C . ALA A 1 101 ? -5.998 2.985 -12.484 1.00 89.75 101 ALA A C 1
ATOM 791 O O . ALA A 1 101 ? -4.942 2.935 -11.859 1.00 89.75 101 ALA A O 1
ATOM 792 N N . LEU A 1 102 ? -6.877 3.985 -12.338 1.00 95.44 102 LEU A N 1
ATOM 793 C CA . LEU A 1 102 ? -6.633 5.144 -11.469 1.00 95.44 102 LEU A CA 1
ATOM 794 C C . LEU A 1 102 ? -6.420 4.742 -10.007 1.00 95.44 102 LEU A C 1
ATOM 796 O O . LEU A 1 102 ? -5.444 5.154 -9.387 1.00 95.44 102 LEU A O 1
ATOM 800 N N . ARG A 1 103 ? -7.275 3.867 -9.458 1.00 91.56 103 ARG A N 1
ATOM 801 C CA . ARG A 1 103 ? -7.095 3.354 -8.089 1.00 91.56 103 ARG A CA 1
ATOM 802 C C . ARG A 1 103 ? -5.770 2.619 -7.912 1.00 91.56 103 ARG A C 1
ATOM 804 O O . ARG A 1 103 ? -5.129 2.769 -6.876 1.00 91.56 103 ARG A O 1
ATOM 811 N N . LYS A 1 104 ? -5.349 1.833 -8.907 1.00 86.81 104 LYS A N 1
ATOM 812 C CA . LYS A 1 104 ? -4.057 1.138 -8.876 1.00 86.81 104 LYS A CA 1
ATOM 813 C C . LYS A 1 104 ? -2.891 2.130 -8.885 1.00 86.81 104 LYS A C 1
ATOM 815 O O . LYS A 1 104 ? -2.001 1.994 -8.050 1.00 86.81 104 LYS A O 1
ATOM 820 N N . LEU A 1 105 ? -2.922 3.129 -9.769 1.00 93.88 105 LEU A N 1
ATOM 821 C CA . LEU A 1 105 ? -1.903 4.178 -9.849 1.00 93.88 105 LEU A CA 1
ATOM 822 C C . LEU A 1 105 ? -1.804 4.967 -8.537 1.00 93.88 105 LEU A C 1
ATOM 824 O O . LEU A 1 105 ? -0.716 5.088 -7.984 1.00 93.88 105 LEU A O 1
ATOM 828 N N . LEU A 1 106 ? -2.936 5.419 -7.989 1.00 94.56 106 LEU A N 1
ATOM 829 C CA . LEU A 1 106 ? -2.974 6.143 -6.715 1.00 94.56 106 LEU A CA 1
ATOM 830 C C . LEU A 1 106 ? -2.395 5.312 -5.566 1.00 94.56 106 LEU A C 1
ATOM 832 O O . LEU A 1 106 ? -1.605 5.828 -4.780 1.00 94.56 106 LEU A O 1
ATOM 836 N N . ARG A 1 107 ? -2.720 4.012 -5.485 1.00 89.56 107 ARG A N 1
ATOM 837 C CA . ARG A 1 107 ? -2.097 3.120 -4.493 1.00 89.56 107 ARG A CA 1
ATOM 838 C C . ARG A 1 107 ? -0.584 3.071 -4.677 1.00 89.56 107 ARG A C 1
ATOM 840 O O . ARG A 1 107 ? 0.124 3.193 -3.685 1.00 89.56 107 ARG A O 1
ATOM 847 N N . MET A 1 108 ? -0.088 2.924 -5.906 1.00 87.25 108 MET A N 1
ATOM 848 C CA . MET A 1 108 ? 1.356 2.914 -6.164 1.00 87.25 108 MET A CA 1
ATOM 849 C C . MET A 1 108 ? 2.025 4.217 -5.712 1.00 87.25 108 MET A C 1
ATOM 851 O O . MET A 1 108 ? 3.023 4.157 -4.999 1.00 87.25 108 MET A O 1
ATOM 855 N N . MET A 1 109 ? 1.447 5.375 -6.044 1.00 93.62 109 MET A N 1
ATOM 856 C CA . MET A 1 109 ? 1.981 6.682 -5.643 1.00 93.62 109 MET A CA 1
ATOM 857 C C . MET A 1 109 ? 2.050 6.828 -4.119 1.00 93.62 109 MET A C 1
ATOM 859 O O . MET A 1 109 ? 3.117 7.124 -3.584 1.00 93.62 109 MET A O 1
ATOM 863 N N . VAL A 1 110 ? 0.948 6.526 -3.421 1.00 95.44 110 VAL A N 1
ATOM 864 C CA . VAL A 1 110 ? 0.845 6.623 -1.954 1.00 95.44 110 VAL A CA 1
ATOM 865 C C . VAL A 1 110 ? 1.840 5.709 -1.234 1.00 95.44 110 VAL A C 1
ATOM 867 O O . VAL A 1 110 ? 2.364 6.096 -0.199 1.00 95.44 110 VAL A O 1
ATOM 870 N N . HIS A 1 111 ? 2.137 4.521 -1.772 1.00 86.62 111 HIS A N 1
ATOM 871 C CA . HIS A 1 111 ? 3.124 3.619 -1.161 1.00 86.62 111 HIS A CA 1
ATOM 872 C C . HIS A 1 111 ? 4.572 3.995 -1.498 1.00 86.62 111 HIS A C 1
ATOM 874 O O . HIS A 1 111 ? 5.482 3.586 -0.785 1.00 86.62 111 HIS A O 1
ATOM 880 N N . SER A 1 112 ? 4.798 4.730 -2.591 1.00 85.62 112 SER A N 1
ATOM 881 C CA . SER A 1 112 ? 6.149 5.082 -3.044 1.00 85.62 112 SER A CA 1
ATOM 882 C C . SER A 1 112 ? 6.699 6.369 -2.427 1.00 85.62 112 SER A C 1
ATOM 884 O O . SER A 1 112 ? 7.913 6.510 -2.321 1.00 85.62 112 SER A O 1
ATOM 886 N N . GLN A 1 113 ? 5.837 7.316 -2.042 1.00 92.69 113 GLN A N 1
ATOM 887 C CA . GLN A 1 113 ? 6.249 8.645 -1.584 1.00 92.69 113 GLN A CA 1
ATOM 888 C C . GLN A 1 113 ? 5.419 9.097 -0.377 1.00 92.69 113 GLN A C 1
ATOM 890 O O . GLN A 1 113 ? 4.191 9.166 -0.458 1.00 92.69 113 GLN A O 1
ATOM 895 N N . GLN A 1 114 ? 6.084 9.495 0.715 1.00 86.38 114 GLN A N 1
ATOM 896 C CA . GLN A 1 114 ? 5.407 9.979 1.927 1.00 86.38 114 GLN A CA 1
ATOM 897 C C . GLN A 1 114 ? 4.580 11.250 1.664 1.00 86.38 114 GLN A C 1
ATOM 899 O O . GLN A 1 114 ? 3.444 11.353 2.117 1.00 86.38 114 GLN A O 1
ATOM 904 N N . SER A 1 115 ? 5.086 12.170 0.839 1.00 92.44 115 SER A N 1
ATOM 905 C CA . SER A 1 115 ? 4.355 13.380 0.432 1.00 92.44 115 SER A CA 1
ATOM 906 C C . SER A 1 115 ? 3.032 13.066 -0.280 1.00 92.44 115 SER A C 1
ATOM 908 O O . SER A 1 115 ? 2.025 13.739 -0.061 1.00 92.44 115 SER A O 1
ATOM 910 N N . SER A 1 116 ? 2.998 12.006 -1.097 1.00 94.06 116 SER A N 1
ATOM 911 C CA . SER A 1 116 ? 1.770 11.535 -1.750 1.00 94.06 116 SER A CA 1
ATOM 912 C C . SER A 1 116 ? 0.771 10.962 -0.741 1.00 94.06 116 SER A C 1
ATOM 914 O O . SER A 1 116 ? -0.437 11.132 -0.910 1.00 94.06 116 SER A O 1
ATOM 916 N N . MET A 1 117 ? 1.252 10.308 0.320 1.00 89.94 117 MET A N 1
ATOM 917 C CA . MET A 1 117 ? 0.412 9.812 1.413 1.00 89.94 117 MET A CA 1
ATOM 918 C C . MET A 1 117 ? -0.211 10.955 2.224 1.00 89.94 117 MET A C 1
ATOM 920 O O . MET A 1 117 ? -1.400 10.888 2.548 1.00 89.94 117 MET A O 1
ATOM 924 N N . ASP A 1 118 ? 0.546 12.016 2.499 1.00 87.69 118 ASP A N 1
ATOM 925 C CA . ASP A 1 118 ? 0.049 13.186 3.229 1.00 87.69 118 ASP A CA 1
ATOM 926 C C . ASP A 1 118 ? -1.050 13.906 2.432 1.00 87.69 118 ASP A C 1
ATOM 928 O O . ASP A 1 118 ? -2.123 14.195 2.966 1.00 87.69 118 ASP A O 1
ATOM 932 N N . LEU A 1 119 ? -0.843 14.100 1.122 1.00 95.31 119 LEU A N 1
ATOM 933 C CA . LEU A 1 119 ? -1.856 14.665 0.224 1.00 95.31 119 LEU A CA 1
ATOM 934 C C . LEU A 1 119 ? -3.099 13.775 0.125 1.00 95.31 119 LEU A C 1
ATOM 936 O O . LEU A 1 119 ? -4.222 14.261 0.255 1.00 95.31 119 LEU A O 1
ATOM 940 N N . ALA A 1 120 ? -2.924 12.465 -0.062 1.00 92.56 120 ALA A N 1
ATOM 941 C CA . ALA A 1 120 ? -4.048 11.535 -0.094 1.00 92.56 120 ALA A CA 1
ATOM 942 C C . ALA A 1 120 ? -4.846 11.574 1.218 1.00 92.56 120 ALA A C 1
ATOM 944 O O . ALA A 1 120 ? -6.074 11.549 1.192 1.00 92.56 120 ALA A O 1
ATOM 945 N N . THR A 1 121 ? -4.167 11.698 2.359 1.00 86.88 121 THR A N 1
ATOM 946 C CA . THR A 1 121 ? -4.819 11.842 3.664 1.00 86.88 121 THR A CA 1
ATOM 947 C C . THR A 1 121 ? -5.592 13.156 3.752 1.00 86.88 121 THR A C 1
ATOM 949 O O . THR A 1 121 ? -6.748 13.143 4.158 1.00 86.88 121 THR A O 1
ATOM 952 N N . ALA A 1 122 ? -5.008 14.273 3.316 1.00 89.62 122 ALA A N 1
ATOM 953 C CA . ALA A 1 122 ? -5.656 15.582 3.358 1.00 89.62 122 ALA A CA 1
ATOM 954 C C . ALA A 1 122 ? -6.905 15.682 2.462 1.00 89.62 122 ALA A C 1
ATOM 956 O O . ALA A 1 122 ? -7.881 16.320 2.851 1.00 89.62 122 ALA A O 1
ATOM 957 N N . TYR A 1 123 ? -6.885 15.061 1.275 1.00 91.69 123 TYR A N 1
ATOM 958 C CA . TYR A 1 123 ? -7.952 15.211 0.276 1.00 91.69 123 TYR A CA 1
ATOM 959 C C . TYR A 1 123 ? -8.963 14.059 0.233 1.00 91.69 123 TYR A C 1
ATOM 961 O O . TYR A 1 123 ? -10.115 14.283 -0.136 1.00 91.69 123 TYR A O 1
ATOM 969 N N . LEU A 1 124 ? -8.563 12.826 0.565 1.00 91.31 124 LEU A N 1
ATOM 970 C CA . LEU A 1 124 ? -9.438 11.649 0.452 1.00 91.31 124 LEU A CA 1
ATOM 971 C C . LEU A 1 124 ? -10.005 11.192 1.793 1.00 91.31 124 LEU A C 1
ATOM 973 O O . LEU A 1 124 ? -11.061 10.556 1.817 1.00 91.31 124 LEU A O 1
ATOM 977 N N . MET A 1 125 ? -9.320 11.478 2.903 1.00 87.00 125 MET A N 1
AT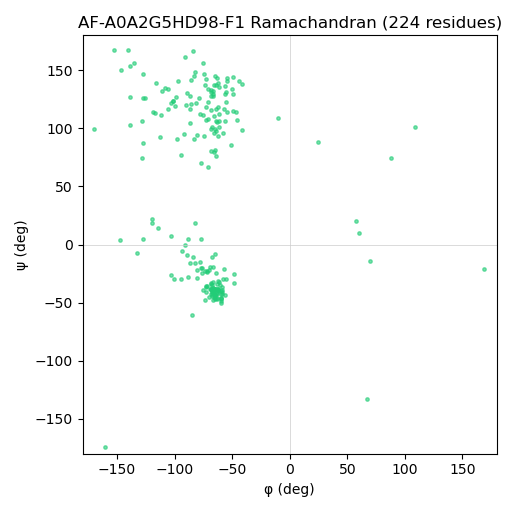OM 978 C CA . MET A 1 125 ? -9.854 11.153 4.220 1.00 87.00 125 MET A CA 1
ATOM 979 C C . MET A 1 125 ? -10.747 12.310 4.669 1.00 87.00 125 MET A C 1
ATOM 981 O O . MET A 1 125 ? -10.308 13.460 4.647 1.00 87.00 125 MET A O 1
ATOM 985 N N . PRO A 1 126 ? -11.999 12.045 5.082 1.00 76.00 126 PRO A N 1
ATOM 986 C CA . PRO A 1 126 ? -12.831 13.083 5.661 1.00 76.00 126 PRO A CA 1
ATOM 987 C C . PRO A 1 126 ? -12.087 13.681 6.853 1.00 76.00 126 PRO A C 1
ATOM 989 O O . PRO A 1 126 ? -11.631 12.930 7.723 1.00 76.00 126 PRO A O 1
ATOM 992 N N . ALA A 1 127 ? -11.977 15.013 6.901 1.00 72.38 127 ALA A N 1
ATOM 993 C CA . ALA A 1 127 ? -11.499 15.688 8.098 1.00 72.38 127 ALA A CA 1
ATOM 994 C C . ALA A 1 127 ? -12.300 15.132 9.283 1.00 72.38 127 ALA A C 1
ATOM 996 O O . ALA A 1 127 ? -13.529 15.037 9.166 1.00 72.38 127 ALA A O 1
ATOM 997 N N . PRO A 1 128 ? -11.644 14.694 10.376 1.00 70.88 128 PRO A N 1
ATOM 998 C CA . PRO A 1 128 ? -12.352 14.178 11.530 1.00 70.88 128 PRO A CA 1
ATOM 999 C C . PRO A 1 128 ? -13.304 15.274 11.973 1.00 70.88 128 PRO A C 1
ATOM 1001 O O . PRO A 1 128 ? -12.887 16.319 12.473 1.00 70.88 128 PRO A O 1
ATOM 1004 N N . VAL A 1 129 ? -14.588 15.058 11.699 1.00 67.88 129 VAL A N 1
ATOM 1005 C CA . VAL A 1 129 ? -15.634 15.969 12.117 1.00 67.88 129 VAL A CA 1
ATOM 1006 C C . VAL A 1 129 ? -15.548 15.904 13.628 1.00 67.88 129 VAL A C 1
ATOM 1008 O O . VAL A 1 129 ? -15.868 14.874 14.222 1.00 67.88 129 VAL A O 1
ATOM 1011 N N . LEU A 1 130 ? -14.996 16.951 14.241 1.00 54.84 130 LEU A N 1
ATOM 1012 C CA . LEU A 1 130 ? -15.006 17.130 15.681 1.00 54.84 130 LEU A CA 1
ATOM 1013 C C . LEU A 1 130 ? -16.472 17.309 16.049 1.00 54.84 130 LEU A C 1
ATOM 1015 O O . LEU A 1 130 ? -16.978 18.423 16.165 1.00 54.84 130 LEU A O 1
ATOM 1019 N N . THR A 1 131 ? -17.186 16.194 16.160 1.00 56.47 131 THR A N 1
ATOM 1020 C CA . THR A 1 131 ? -18.526 16.140 16.709 1.00 56.47 131 THR A CA 1
ATOM 1021 C C . THR A 1 131 ? -18.388 16.458 18.189 1.00 56.47 131 THR A C 1
ATOM 1023 O O . THR A 1 131 ? -18.343 15.580 19.048 1.00 56.47 131 THR A O 1
ATOM 1026 N N . HIS A 1 132 ? -18.290 17.752 18.481 1.00 56.81 132 HIS A N 1
ATOM 1027 C CA . HIS A 1 132 ? -18.665 18.347 19.747 1.00 56.81 132 HIS A CA 1
ATOM 1028 C C . HIS A 1 132 ? -20.181 18.194 19.897 1.00 56.81 132 HIS A C 1
ATOM 1030 O O . HIS A 1 132 ? -20.952 19.093 19.589 1.00 56.81 132 HIS A O 1
ATOM 1036 N N . SER A 1 133 ? -20.620 17.007 20.296 1.00 47.44 133 SER A N 1
ATOM 1037 C CA . SER A 1 133 ? -21.957 16.709 20.820 1.00 47.44 133 SER A CA 1
ATOM 1038 C C . SER A 1 133 ? -21.849 15.293 21.364 1.00 47.44 133 SER A C 1
ATOM 1040 O O . SER A 1 133 ? -21.710 14.337 20.617 1.00 47.44 133 SER A O 1
ATOM 1042 N N . GLY A 1 134 ? -21.682 15.112 22.664 1.00 51.91 134 GLY A N 1
ATOM 1043 C CA . GLY A 1 134 ? -22.698 15.474 23.637 1.00 51.91 134 GLY A CA 1
ATOM 1044 C C . GLY A 1 134 ? -23.248 14.153 24.156 1.00 51.91 134 GLY A C 1
ATOM 1045 O O . GLY A 1 134 ? -23.975 13.467 23.454 1.00 51.91 134 GLY A O 1
ATOM 1046 N N . MET A 1 135 ? -22.778 13.767 25.342 1.00 53.81 135 MET A N 1
ATOM 1047 C CA . MET A 1 135 ? -23.380 12.799 26.265 1.00 53.81 135 MET A CA 1
ATOM 1048 C C . MET A 1 135 ? -24.320 11.742 25.652 1.00 53.81 135 MET A C 1
ATOM 1050 O O . MET A 1 135 ? -25.537 11.901 25.673 1.00 53.81 135 MET A O 1
ATOM 1054 N N . ALA A 1 136 ? -23.770 10.609 25.208 1.00 54.72 136 ALA A N 1
ATOM 1055 C CA . ALA A 1 136 ? -24.553 9.383 25.055 1.00 54.72 136 ALA A CA 1
ATOM 1056 C C . ALA A 1 136 ? -24.327 8.480 26.285 1.00 54.72 136 ALA A C 1
ATOM 1058 O O . ALA A 1 136 ? -23.173 8.224 26.647 1.00 54.72 136 ALA A O 1
ATOM 1059 N N . PRO A 1 137 ? -25.397 8.020 26.960 1.00 55.00 137 PRO A N 1
ATOM 1060 C CA . PRO A 1 137 ? -25.303 7.320 28.228 1.00 55.00 137 PRO A CA 1
ATOM 1061 C C . PRO A 1 137 ? -24.763 5.895 28.081 1.00 55.00 137 PRO A C 1
ATOM 1063 O O . PRO A 1 137 ? -25.069 5.144 27.155 1.00 55.00 137 PRO A O 1
ATOM 1066 N N . LEU A 1 138 ? -23.968 5.557 29.088 1.00 55.34 138 LEU A N 1
ATOM 1067 C CA . LEU A 1 138 ? -23.377 4.273 29.436 1.00 55.34 138 LEU A CA 1
ATOM 1068 C C . LEU A 1 138 ? -24.364 3.101 29.265 1.00 55.34 138 LEU A C 1
ATOM 1070 O O . LEU A 1 138 ? -25.150 2.802 30.160 1.00 55.34 138 LEU A O 1
ATOM 1074 N N . SER A 1 139 ? -24.285 2.376 28.147 1.00 50.56 139 SER A N 1
ATOM 1075 C CA . SER A 1 139 ? -24.887 1.042 28.031 1.00 50.56 139 SER A CA 1
ATOM 1076 C C . SER A 1 139 ? -23.807 -0.007 28.280 1.00 50.56 139 SER A C 1
ATOM 1078 O O . SER A 1 139 ? -23.075 -0.422 27.379 1.00 50.56 139 SER A O 1
ATOM 1080 N N . GLY A 1 140 ? -23.679 -0.397 29.549 1.00 55.88 140 GLY A N 1
ATOM 1081 C CA . GLY A 1 140 ? -22.813 -1.478 29.998 1.00 55.88 140 GLY A CA 1
ATOM 1082 C C . GLY A 1 140 ? -23.262 -2.814 29.412 1.00 55.88 140 GLY A C 1
ATOM 1083 O O . GLY A 1 140 ? -24.154 -3.471 29.940 1.00 55.88 140 GLY A O 1
ATOM 1084 N N . LYS A 1 141 ? -22.620 -3.241 28.326 1.00 53.09 141 LYS A N 1
ATOM 1085 C CA . LYS A 1 141 ? -22.703 -4.617 27.831 1.00 53.09 141 LYS A CA 1
ATOM 1086 C C . LYS A 1 141 ? -21.342 -5.263 28.029 1.00 53.09 141 LYS A C 1
ATOM 1088 O O . LYS A 1 141 ? -20.361 -4.851 27.419 1.00 53.09 141 LYS A O 1
ATOM 1093 N N . SER A 1 142 ? -21.325 -6.226 28.951 1.00 50.66 142 SER A N 1
ATOM 1094 C CA . SER A 1 142 ? -20.217 -7.085 29.377 1.00 50.66 142 SER A CA 1
ATOM 1095 C C . SER A 1 142 ? -18.968 -6.995 28.497 1.00 50.66 142 SER A C 1
ATOM 1097 O O . SER A 1 142 ? -18.940 -7.512 27.375 1.00 50.66 142 SER A O 1
ATOM 1099 N N . SER A 1 143 ? -17.928 -6.383 29.060 1.00 52.00 143 SER A N 1
ATOM 1100 C CA . SER A 1 143 ? -16.566 -6.362 28.540 1.00 52.00 143 SER A CA 1
ATOM 1101 C C . SER A 1 143 ? -15.996 -7.784 28.539 1.00 52.00 143 SER A C 1
ATOM 1103 O O . SER A 1 143 ? -15.208 -8.180 29.396 1.00 52.00 143 SER A O 1
ATOM 1105 N N . ARG A 1 144 ? -16.426 -8.611 27.580 1.00 60.53 144 ARG A N 1
ATOM 1106 C CA . ARG A 1 144 ? -15.611 -9.745 27.158 1.00 60.53 144 ARG A CA 1
ATOM 1107 C C . ARG A 1 144 ? -14.396 -9.105 26.513 1.00 60.53 144 ARG A C 1
ATOM 1109 O O . ARG A 1 144 ? -14.543 -8.473 25.468 1.00 60.53 144 ARG A O 1
ATOM 1116 N N . LYS A 1 145 ? -13.240 -9.221 27.174 1.00 62.09 145 LYS A N 1
ATOM 1117 C CA . LYS A 1 145 ? -11.913 -8.890 26.643 1.00 62.09 145 LYS A CA 1
ATOM 1118 C C . LYS A 1 145 ? -11.751 -9.598 25.295 1.00 62.09 145 LYS A C 1
ATOM 1120 O O . LYS A 1 145 ? -11.294 -10.736 25.230 1.00 62.09 145 LYS A O 1
ATOM 1125 N N . ARG A 1 146 ? -12.225 -8.967 24.223 1.00 65.06 146 ARG A N 1
ATOM 1126 C CA . ARG A 1 146 ? -12.002 -9.421 22.857 1.00 65.06 146 ARG A CA 1
ATOM 1127 C C . ARG A 1 146 ? -10.514 -9.221 22.610 1.00 65.06 146 ARG A C 1
ATOM 1129 O O . ARG A 1 146 ? -9.990 -8.152 22.914 1.00 65.06 146 ARG A O 1
ATOM 1136 N N . LYS A 1 147 ? -9.829 -10.273 22.157 1.00 66.19 147 LYS A N 1
ATOM 1137 C CA . LYS A 1 147 ? -8.438 -10.170 21.708 1.00 66.19 147 LYS A CA 1
ATOM 1138 C C . LYS A 1 147 ? -8.411 -9.073 20.647 1.00 66.19 147 LYS A C 1
ATOM 1140 O O . LYS A 1 147 ? -9.112 -9.180 19.647 1.00 66.19 147 LYS A O 1
ATOM 1145 N N . MET A 1 148 ? -7.720 -7.983 20.961 1.00 80.44 148 MET A N 1
ATOM 1146 C CA . MET A 1 148 ? -7.855 -6.713 20.247 1.00 80.44 148 MET A CA 1
ATOM 1147 C C . MET A 1 148 ? -7.224 -6.776 18.848 1.00 80.44 148 MET A C 1
ATOM 1149 O O . MET A 1 148 ? -7.644 -6.043 17.964 1.00 80.44 148 MET A O 1
ATOM 1153 N N . TYR A 1 149 ? -6.287 -7.705 18.633 1.00 91.62 149 TYR A N 1
ATOM 1154 C CA . TYR A 1 149 ? -5.592 -7.898 17.365 1.00 91.62 149 TYR A CA 1
ATOM 1155 C C . TYR A 1 149 ? -5.262 -9.373 17.126 1.00 91.62 149 TYR A C 1
ATOM 1157 O O . TYR A 1 149 ? -5.053 -10.142 18.070 1.00 91.62 149 TYR A O 1
ATOM 1165 N N . GLU A 1 150 ? -5.214 -9.752 15.854 1.00 93.69 150 GLU A N 1
ATOM 1166 C CA . GLU A 1 150 ? -4.767 -11.056 15.375 1.00 93.69 150 GLU A CA 1
ATOM 1167 C C . GLU A 1 150 ? -3.685 -10.863 14.309 1.00 93.69 150 GLU A C 1
ATOM 1169 O O . GLU A 1 150 ? -3.739 -9.909 13.540 1.00 93.69 150 GLU A O 1
ATOM 1174 N N . THR A 1 151 ? -2.715 -11.772 14.226 1.00 94.31 151 THR A N 1
ATOM 1175 C CA . THR A 1 151 ? -1.650 -11.694 13.215 1.00 94.31 151 THR A CA 1
ATOM 1176 C C . THR A 1 151 ? -2.066 -12.424 11.939 1.00 94.31 151 THR A C 1
ATOM 1178 O O . THR A 1 151 ? -2.509 -13.580 11.977 1.00 94.31 151 THR A O 1
ATOM 1181 N N . CYS A 1 152 ? -1.914 -11.761 10.790 1.00 95.56 152 CYS A N 1
ATOM 1182 C CA . CYS A 1 152 ? -2.230 -12.332 9.485 1.00 95.56 152 CYS A CA 1
ATOM 1183 C C . CYS A 1 152 ? -1.225 -13.425 9.082 1.00 95.56 152 CYS A C 1
ATOM 1185 O O . CYS A 1 152 ? -0.015 -13.220 9.149 1.00 95.56 152 CYS A O 1
ATOM 1187 N N . GLN A 1 153 ? -1.704 -14.567 8.584 1.00 95.62 153 GLN A N 1
ATOM 1188 C CA . GLN A 1 153 ? -0.838 -15.651 8.098 1.00 95.62 153 GLN A CA 1
ATOM 1189 C C . GLN A 1 153 ? -0.044 -15.271 6.843 1.00 95.62 153 GLN A C 1
ATOM 1191 O O . GLN A 1 153 ? 1.082 -15.733 6.672 1.00 95.62 153 GLN A O 1
ATOM 1196 N N . HIS A 1 154 ? -0.620 -14.427 5.984 1.00 95.06 154 HIS A N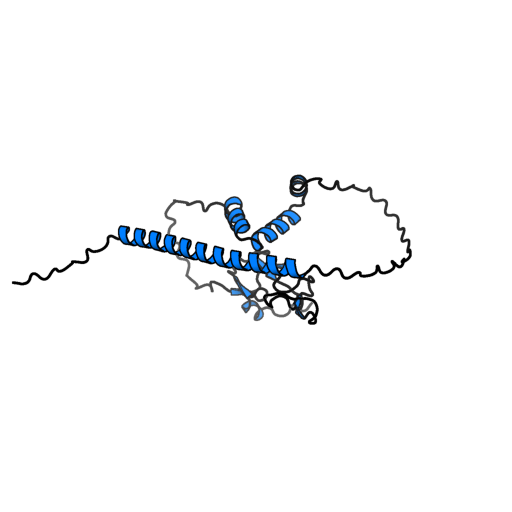 1
ATOM 1197 C CA . HIS A 1 154 ? -0.024 -14.069 4.701 1.00 95.06 154 HIS A CA 1
ATOM 1198 C C . HIS A 1 154 ? 0.981 -12.923 4.819 1.00 95.06 154 HIS A C 1
ATOM 1200 O O . HIS A 1 154 ? 2.156 -13.102 4.518 1.00 95.06 154 HIS A O 1
ATOM 1206 N N . CYS A 1 155 ? 0.536 -11.751 5.284 1.00 94.12 155 CYS A N 1
ATOM 1207 C CA . CYS A 1 155 ? 1.381 -10.556 5.346 1.00 94.12 155 CYS A CA 1
ATOM 1208 C C . CYS A 1 155 ? 2.094 -10.357 6.691 1.00 94.12 155 CYS A C 1
ATOM 1210 O O . CYS A 1 155 ? 2.877 -9.424 6.819 1.00 94.12 155 CYS A O 1
ATOM 1212 N N . ARG A 1 156 ? 1.813 -11.193 7.704 1.00 94.12 156 ARG A N 1
ATOM 1213 C CA . ARG A 1 156 ? 2.382 -11.103 9.067 1.00 94.12 156 ARG A CA 1
ATOM 1214 C C . ARG A 1 156 ? 2.099 -9.799 9.823 1.00 94.12 156 ARG A C 1
ATOM 1216 O O . ARG A 1 156 ? 2.644 -9.607 10.900 1.00 94.12 156 ARG A O 1
ATOM 1223 N N . MET A 1 157 ? 1.214 -8.947 9.310 1.00 94.06 157 MET A N 1
ATOM 1224 C CA . MET A 1 157 ? 0.748 -7.756 10.017 1.00 94.06 157 MET A CA 1
ATOM 1225 C C . MET A 1 157 ? -0.379 -8.101 10.989 1.00 94.06 157 MET A C 1
ATOM 1227 O O . MET A 1 157 ? -1.225 -8.955 10.695 1.00 94.06 157 MET A O 1
ATOM 1231 N N . ASP A 1 158 ? -0.404 -7.401 12.117 1.00 94.94 158 ASP A N 1
ATOM 1232 C CA . ASP A 1 158 ? -1.517 -7.444 13.056 1.00 94.94 158 ASP A CA 1
ATOM 1233 C C . ASP A 1 158 ? -2.720 -6.679 12.494 1.00 94.94 158 ASP A C 1
ATOM 1235 O O . ASP A 1 158 ? -2.586 -5.600 11.914 1.00 94.94 158 ASP A O 1
ATOM 1239 N N . PHE A 1 159 ? -3.912 -7.249 12.647 1.00 94.94 159 PHE A N 1
ATOM 1240 C CA . PHE A 1 159 ? -5.160 -6.672 12.165 1.00 94.94 159 PHE A CA 1
ATOM 1241 C C . PHE A 1 159 ? -6.280 -6.854 13.189 1.00 94.94 159 PHE A C 1
ATOM 1243 O O . PHE A 1 159 ? -6.285 -7.789 13.991 1.00 94.94 159 PHE A O 1
ATOM 1250 N N . GLU A 1 160 ? -7.259 -5.954 13.148 1.00 94.06 160 GLU A N 1
ATOM 1251 C CA . GLU A 1 160 ? -8.478 -6.071 13.940 1.00 94.06 160 GLU A CA 1
ATOM 1252 C C . GLU A 1 160 ? -9.538 -6.849 13.135 1.00 94.06 160 GLU A C 1
ATOM 1254 O O . GLU A 1 160 ? -9.946 -6.389 12.059 1.00 94.06 160 GLU A O 1
ATOM 1259 N N . PRO A 1 161 ? -10.043 -8.000 13.624 1.00 91.88 161 PRO A N 1
ATOM 1260 C CA . PRO A 1 161 ? -11.027 -8.802 12.891 1.00 91.88 161 PRO A CA 1
ATOM 1261 C C . PRO A 1 161 ? -12.314 -8.040 12.542 1.00 91.88 161 PRO A C 1
ATOM 1263 O O . PRO A 1 161 ? -12.928 -8.309 11.511 1.00 91.88 161 PRO A O 1
ATOM 1266 N N . GLY A 1 162 ? -12.698 -7.055 13.364 1.00 90.38 162 GLY A N 1
ATOM 1267 C CA . GLY A 1 162 ? -13.871 -6.205 13.133 1.00 90.38 162 GLY A CA 1
ATOM 1268 C C . GLY A 1 162 ? -13.740 -5.242 11.946 1.00 90.38 162 GLY A C 1
ATOM 1269 O O . GLY A 1 162 ? -14.756 -4.794 11.422 1.00 90.38 162 GLY A O 1
ATOM 1270 N N . ASN A 1 163 ? -12.518 -4.955 11.486 1.00 90.69 163 ASN A N 1
ATOM 1271 C CA . ASN A 1 163 ? -12.236 -4.008 10.400 1.00 90.69 163 ASN A CA 1
ATOM 1272 C C . ASN A 1 163 ? -11.524 -4.670 9.197 1.00 90.69 163 ASN A C 1
ATOM 1274 O O . ASN A 1 163 ? -10.857 -4.011 8.395 1.00 90.69 163 ASN A O 1
ATOM 1278 N N . ASN A 1 164 ? -11.651 -5.992 9.055 1.00 93.69 164 ASN A N 1
ATOM 1279 C CA . ASN A 1 164 ? -10.958 -6.766 8.028 1.00 93.69 164 ASN A CA 1
ATOM 1280 C C . ASN A 1 164 ? -11.691 -6.734 6.668 1.00 93.69 164 ASN A C 1
ATOM 1282 O O . ASN A 1 164 ? -12.562 -7.564 6.386 1.00 93.69 164 ASN A O 1
ATOM 1286 N N . ARG A 1 165 ? -11.343 -5.753 5.825 1.00 93.94 165 ARG A N 1
ATOM 1287 C CA . ARG A 1 165 ? -11.875 -5.583 4.456 1.00 93.94 165 ARG A CA 1
ATOM 1288 C C . ARG A 1 165 ? -11.019 -6.311 3.412 1.00 93.94 165 ARG A C 1
ATOM 1290 O O . ARG A 1 165 ? -9.855 -6.604 3.653 1.00 93.94 165 ARG A O 1
ATOM 1297 N N . GLU A 1 166 ? -11.588 -6.547 2.230 1.00 91.69 166 GLU A N 1
ATOM 1298 C CA . GLU A 1 166 ? -10.980 -7.314 1.119 1.00 91.69 166 GLU A CA 1
ATOM 1299 C C . GLU A 1 166 ? -9.727 -6.690 0.495 1.00 91.69 166 GLU A C 1
ATOM 1301 O O . GLU A 1 166 ? -9.058 -7.337 -0.295 1.00 91.69 166 GLU A O 1
ATOM 1306 N N . GLU A 1 167 ? -9.375 -5.459 0.858 1.00 91.56 167 GLU A N 1
ATOM 1307 C CA . GLU A 1 167 ? -8.211 -4.752 0.311 1.00 91.56 167 GLU A CA 1
ATOM 1308 C C . GLU A 1 167 ? -7.184 -4.386 1.395 1.00 91.56 167 GLU A C 1
ATOM 1310 O O . GLU A 1 167 ? -6.388 -3.470 1.210 1.00 91.56 167 GLU A O 1
ATOM 1315 N N . ARG A 1 168 ? -7.229 -5.035 2.565 1.00 94.12 168 ARG A N 1
ATOM 1316 C CA . ARG A 1 168 ? -6.334 -4.704 3.690 1.00 94.12 168 ARG A CA 1
ATOM 1317 C C . ARG A 1 168 ? -5.074 -5.562 3.730 1.00 94.12 168 ARG A C 1
ATOM 1319 O O . ARG A 1 168 ? -4.033 -5.081 4.164 1.00 94.12 168 ARG A O 1
ATOM 1326 N N . CYS A 1 169 ? -5.149 -6.797 3.244 1.00 96.88 169 CYS A N 1
ATOM 1327 C CA . CYS A 1 169 ? -4.005 -7.689 3.153 1.00 96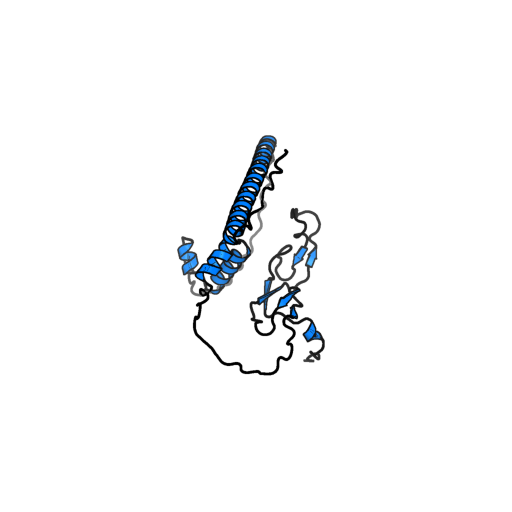.88 169 CYS A CA 1
ATOM 1328 C C . CYS A 1 169 ? -3.493 -7.722 1.714 1.00 96.88 169 CYS A C 1
ATOM 1330 O O . CYS A 1 169 ? -4.243 -8.093 0.814 1.00 96.88 169 CYS A O 1
ATOM 1332 N N . SER A 1 170 ? -2.216 -7.409 1.505 1.00 96.81 170 SER A N 1
ATOM 1333 C CA . SER 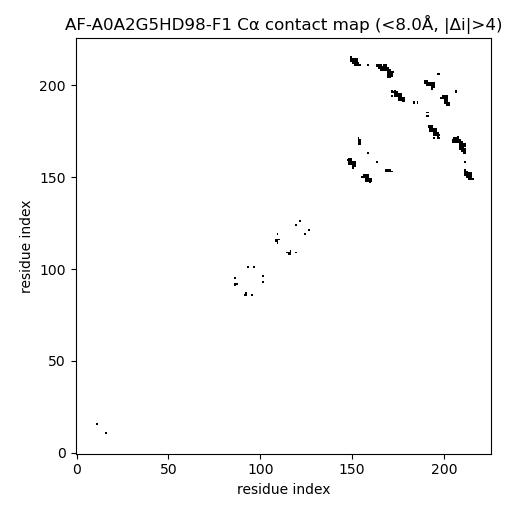A 1 170 ? -1.510 -7.696 0.257 1.00 96.81 170 SER A CA 1
ATOM 1334 C C . SER A 1 170 ? -0.460 -8.775 0.508 1.00 96.81 170 SER A C 1
ATOM 1336 O O . SER A 1 170 ? 0.265 -8.737 1.502 1.00 96.81 170 SER A O 1
ATOM 1338 N N . TYR A 1 171 ? -0.420 -9.796 -0.345 1.00 96.94 171 TYR A N 1
ATOM 1339 C CA . TYR A 1 171 ? 0.556 -10.879 -0.231 1.00 96.94 171 TYR A CA 1
ATOM 1340 C C . TYR A 1 171 ? 0.871 -11.520 -1.583 1.00 96.94 171 TYR A C 1
ATOM 1342 O O . TYR A 1 171 ? 0.184 -11.293 -2.580 1.00 96.94 171 TYR A O 1
ATOM 1350 N N . HIS A 1 172 ? 1.936 -12.318 -1.601 1.00 96.81 172 HIS A N 1
ATOM 1351 C CA . HIS A 1 172 ? 2.334 -13.137 -2.739 1.00 96.81 172 HIS A CA 1
ATOM 1352 C C . HIS A 1 172 ? 1.999 -14.601 -2.425 1.00 96.81 172 HIS A C 1
ATOM 1354 O O . HIS A 1 172 ? 2.534 -15.131 -1.452 1.00 96.81 172 HIS A O 1
ATOM 1360 N N . PRO A 1 173 ? 1.093 -15.252 -3.178 1.00 96.56 173 PRO A N 1
ATOM 1361 C CA . PRO A 1 173 ? 0.770 -16.666 -2.972 1.00 96.56 173 PRO A CA 1
ATOM 1362 C C . PRO A 1 173 ? 1.824 -17.617 -3.555 1.00 96.56 173 PRO A C 1
ATOM 1364 O O . PRO A 1 173 ? 1.789 -18.803 -3.254 1.00 96.56 173 PRO A O 1
ATOM 1367 N N . GLY A 1 174 ? 2.709 -17.119 -4.423 1.00 96.62 174 GLY A N 1
ATOM 1368 C CA . GLY A 1 174 ? 3.757 -17.919 -5.049 1.00 96.62 174 GLY A CA 1
ATOM 1369 C C . GLY A 1 174 ? 4.999 -18.064 -4.176 1.00 96.62 174 GLY A C 1
ATOM 1370 O O . GLY A 1 174 ? 5.206 -17.321 -3.217 1.00 96.62 174 GLY A O 1
ATOM 1371 N N . ASP A 1 175 ? 5.862 -18.992 -4.567 1.00 96.56 175 ASP A N 1
ATOM 1372 C CA . ASP A 1 175 ? 7.147 -19.228 -3.922 1.00 96.56 175 ASP A CA 1
ATOM 1373 C C . ASP A 1 175 ? 8.188 -18.159 -4.272 1.00 96.56 175 ASP A C 1
ATOM 1375 O O . ASP A 1 175 ? 8.124 -17.511 -5.327 1.00 96.56 175 ASP A O 1
ATOM 1379 N N . LYS A 1 176 ? 9.176 -18.010 -3.383 1.00 94.94 176 LYS A N 1
ATOM 1380 C CA . LYS A 1 176 ? 10.372 -17.191 -3.598 1.00 94.94 176 LYS A CA 1
ATOM 1381 C C . LYS A 1 176 ? 11.429 -18.022 -4.320 1.00 94.94 176 LYS A C 1
ATOM 1383 O O . LYS A 1 176 ? 11.935 -18.992 -3.761 1.00 94.94 176 LYS A O 1
ATOM 1388 N N . VAL A 1 177 ? 11.801 -17.617 -5.529 1.00 94.69 177 VAL A N 1
ATOM 1389 C CA . VAL A 1 177 ? 12.894 -18.229 -6.295 1.00 94.69 177 VAL A CA 1
ATOM 1390 C C . VAL A 1 177 ? 14.112 -17.323 -6.211 1.00 94.69 177 VAL A C 1
ATOM 1392 O O . VAL A 1 177 ? 14.043 -16.158 -6.592 1.00 94.69 177 VAL A O 1
ATOM 1395 N N . MET A 1 178 ? 15.227 -17.841 -5.699 1.00 92.00 178 MET A N 1
ATOM 1396 C CA . MET A 1 178 ? 16.485 -17.093 -5.647 1.00 92.00 178 MET A CA 1
ATOM 1397 C C . MET A 1 178 ? 17.005 -16.861 -7.066 1.00 92.00 178 MET A C 1
ATOM 1399 O O . MET A 1 178 ? 17.133 -17.807 -7.845 1.00 92.00 178 MET A O 1
ATOM 1403 N N . ILE A 1 179 ? 17.313 -15.610 -7.400 1.00 87.94 179 ILE A N 1
ATOM 1404 C CA . ILE A 1 179 ? 17.912 -15.278 -8.693 1.00 87.94 179 ILE A CA 1
ATOM 1405 C C . ILE A 1 179 ? 19.404 -15.635 -8.597 1.00 87.94 179 ILE A C 1
ATOM 1407 O O . ILE A 1 179 ? 20.066 -15.168 -7.667 1.00 87.94 179 ILE A O 1
ATOM 1411 N N . PRO A 1 180 ? 19.960 -16.456 -9.510 1.00 84.31 180 PRO A N 1
ATOM 1412 C CA . PRO A 1 180 ? 21.378 -16.793 -9.488 1.00 84.31 180 PRO A CA 1
ATOM 1413 C C . PRO A 1 180 ? 22.238 -15.524 -9.519 1.00 84.31 180 PRO A C 1
ATOM 1415 O O . PRO A 1 180 ? 22.009 -14.631 -10.337 1.00 84.31 180 PRO A O 1
ATOM 1418 N N . TYR A 1 181 ? 23.220 -15.454 -8.616 1.00 66.56 181 TYR A N 1
ATOM 1419 C CA . TYR A 1 181 ? 24.176 -14.353 -8.504 1.00 66.56 181 TYR A CA 1
ATOM 1420 C C . TYR A 1 181 ? 24.785 -14.027 -9.876 1.00 66.56 181 TYR A C 1
ATOM 1422 O O . TYR A 1 181 ? 25.481 -14.850 -10.466 1.00 66.56 181 TYR A O 1
ATOM 1430 N N . GLY A 1 182 ? 24.506 -12.832 -10.395 1.00 63.56 182 GLY A N 1
ATOM 1431 C CA . GLY A 1 182 ? 25.031 -12.394 -11.691 1.00 63.56 182 GLY A CA 1
ATOM 1432 C C . GLY A 1 182 ? 24.405 -11.118 -12.251 1.00 63.56 182 GLY A C 1
ATOM 1433 O O . GLY A 1 182 ? 25.042 -10.457 -13.061 1.00 63.56 182 GLY A O 1
ATOM 1434 N N . PHE A 1 183 ? 23.198 -10.739 -11.805 1.00 56.00 183 PHE A N 1
ATOM 1435 C CA . PHE A 1 183 ? 22.465 -9.608 -12.404 1.00 56.00 183 PHE A CA 1
ATOM 1436 C C . PHE A 1 183 ? 21.856 -8.581 -11.435 1.00 56.00 183 PHE A C 1
ATOM 1438 O O . PHE A 1 183 ? 21.372 -7.555 -11.902 1.00 56.00 183 PHE A O 1
ATOM 1445 N N . ALA A 1 184 ? 21.874 -8.792 -10.115 1.00 54.75 184 ALA A N 1
ATOM 1446 C CA . ALA A 1 184 ? 21.149 -7.922 -9.185 1.00 54.75 184 ALA A CA 1
ATOM 1447 C C . ALA A 1 184 ? 22.048 -7.387 -8.061 1.00 54.75 184 ALA A C 1
ATOM 1449 O O . ALA A 1 184 ? 22.108 -7.951 -6.972 1.00 54.75 184 ALA A O 1
ATOM 1450 N N . TYR A 1 185 ? 22.716 -6.258 -8.309 1.00 59.34 185 TYR A N 1
ATOM 1451 C CA . TYR A 1 185 ? 23.251 -5.408 -7.242 1.00 59.34 185 TYR A CA 1
ATOM 1452 C C . TYR A 1 185 ? 22.102 -4.592 -6.635 1.00 59.34 185 TYR A C 1
ATOM 1454 O O . TYR A 1 185 ? 21.999 -3.387 -6.846 1.00 59.34 185 TYR A O 1
ATOM 1462 N N . ALA A 1 186 ? 21.193 -5.239 -5.906 1.00 60.03 186 ALA A N 1
ATOM 1463 C CA . ALA A 1 186 ? 20.343 -4.489 -4.989 1.00 60.03 186 ALA A CA 1
ATOM 1464 C C . ALA A 1 186 ? 21.231 -4.074 -3.807 1.00 60.03 186 ALA A C 1
ATOM 1466 O O . ALA A 1 186 ? 21.610 -4.924 -3.004 1.00 60.03 186 ALA A O 1
ATOM 1467 N N . GLN A 1 187 ? 21.579 -2.785 -3.724 1.00 59.81 187 GLN A N 1
ATOM 1468 C CA . GLN A 1 187 ? 22.456 -2.196 -2.693 1.00 59.81 187 GLN A CA 1
ATOM 1469 C C . GLN A 1 187 ? 22.079 -2.595 -1.253 1.00 59.81 187 GLN A C 1
ATOM 1471 O O . GLN A 1 187 ? 22.948 -2.653 -0.391 1.00 59.81 187 GLN A O 1
ATOM 1476 N N . ASN A 1 188 ? 20.810 -2.946 -1.015 1.00 65.81 188 ASN A N 1
ATOM 1477 C CA . ASN A 1 188 ? 20.271 -3.237 0.313 1.00 65.81 188 ASN A CA 1
ATOM 1478 C C . ASN A 1 188 ? 20.077 -4.738 0.607 1.00 65.81 188 ASN A C 1
ATOM 1480 O O . ASN A 1 188 ? 19.469 -5.078 1.612 1.00 65.81 188 ASN A O 1
ATOM 1484 N N . GLY A 1 189 ? 20.520 -5.662 -0.258 1.00 65.19 189 GLY A N 1
ATOM 1485 C CA . GLY A 1 189 ? 20.390 -7.117 -0.030 1.00 65.19 189 GLY A CA 1
ATOM 1486 C C . GLY A 1 189 ? 18.960 -7.689 -0.116 1.00 65.19 189 GLY A C 1
ATOM 1487 O O . GLY A 1 189 ? 18.785 -8.891 -0.307 1.00 65.19 189 GLY A O 1
ATOM 1488 N N . ASP A 1 190 ? 17.937 -6.835 -0.096 1.00 68.06 190 ASP A N 1
ATOM 1489 C CA . ASP A 1 190 ? 16.512 -7.198 -0.089 1.00 68.06 190 ASP A CA 1
ATOM 1490 C C . ASP A 1 190 ? 15.938 -7.640 -1.458 1.00 68.06 190 ASP A C 1
ATOM 1492 O O . ASP A 1 190 ? 14.740 -7.895 -1.593 1.00 68.06 190 ASP A O 1
ATOM 1496 N N . GLY A 1 191 ? 16.778 -7.749 -2.494 1.00 66.19 191 GLY A N 1
ATOM 1497 C CA . GLY A 1 191 ? 16.373 -7.952 -3.896 1.00 66.19 191 GLY A CA 1
ATOM 1498 C C . GLY A 1 191 ? 16.769 -9.289 -4.530 1.00 66.19 191 GLY A C 1
ATOM 1499 O O . GLY A 1 191 ? 16.738 -9.415 -5.748 1.00 66.19 191 GLY A O 1
ATOM 1500 N N . MET A 1 192 ? 17.186 -10.282 -3.747 1.00 84.75 192 MET A N 1
ATOM 1501 C CA . MET A 1 192 ? 17.852 -11.485 -4.281 1.00 84.75 192 MET A CA 1
ATOM 1502 C C . MET A 1 192 ? 16.913 -12.633 -4.683 1.00 84.75 192 MET A C 1
ATOM 1504 O O . MET A 1 192 ? 17.363 -13.718 -5.052 1.00 84.75 192 MET A O 1
ATOM 1508 N N . PHE A 1 193 ? 15.602 -12.418 -4.617 1.00 90.94 193 PHE A N 1
ATOM 1509 C CA . PHE A 1 193 ? 14.607 -13.417 -4.987 1.00 90.94 193 PHE A CA 1
ATOM 1510 C C . PHE A 1 193 ? 13.501 -12.806 -5.839 1.00 90.94 193 PHE A C 1
ATOM 1512 O O . PHE A 1 193 ? 13.233 -11.610 -5.778 1.00 90.94 193 PHE A O 1
ATOM 1519 N N . GLN A 1 194 ? 12.843 -13.647 -6.623 1.00 93.06 194 GLN A N 1
ATOM 1520 C CA . GLN A 1 194 ? 11.691 -13.316 -7.441 1.00 93.06 194 GLN A CA 1
ATOM 1521 C C . GLN A 1 194 ? 10.476 -14.097 -6.945 1.00 93.06 194 GLN A C 1
ATOM 1523 O O . GLN A 1 194 ? 10.574 -15.280 -6.618 1.00 93.06 194 GLN A O 1
ATOM 1528 N N . TRP A 1 195 ? 9.321 -13.444 -6.897 1.00 95.62 195 TRP A N 1
ATOM 1529 C CA . TRP A 1 195 ? 8.053 -14.099 -6.598 1.00 95.62 195 TRP A CA 1
ATOM 1530 C C . TRP A 1 195 ? 7.489 -14.768 -7.846 1.00 95.62 195 TRP A C 1
ATOM 1532 O O . TRP A 1 195 ? 7.193 -14.096 -8.833 1.00 95.62 195 TRP A O 1
ATOM 1542 N N . THR A 1 196 ? 7.265 -16.078 -7.795 1.00 96.44 196 THR A N 1
ATOM 1543 C CA . THR A 1 196 ? 6.731 -16.851 -8.938 1.00 96.44 196 THR A CA 1
ATOM 1544 C C . THR A 1 196 ? 5.316 -16.446 -9.354 1.00 96.44 196 THR A C 1
ATOM 1546 O O . THR A 1 196 ? 4.937 -16.618 -10.507 1.00 96.44 196 THR A O 1
ATOM 1549 N N . CYS A 1 197 ? 4.525 -15.868 -8.447 1.00 96.81 197 CYS A N 1
ATOM 1550 C CA . CYS A 1 197 ? 3.143 -15.479 -8.733 1.00 96.81 197 CYS A CA 1
ATOM 1551 C C . CYS A 1 197 ? 3.006 -14.235 -9.621 1.00 96.81 197 CYS A C 1
ATOM 1553 O O . CYS A 1 197 ? 1.951 -14.030 -10.216 1.00 96.81 197 CYS A O 1
ATOM 1555 N N . CYS A 1 198 ? 4.017 -13.367 -9.684 1.00 95.06 198 CYS A N 1
ATOM 1556 C CA . CYS A 1 198 ? 3.935 -12.112 -10.442 1.00 95.06 198 CYS A CA 1
ATOM 1557 C C . CYS A 1 198 ? 5.259 -11.656 -11.058 1.00 95.06 198 CYS A C 1
ATOM 1559 O O . CYS A 1 198 ? 5.314 -10.572 -11.637 1.00 95.06 198 CYS A O 1
ATOM 1561 N N . ASN A 1 199 ? 6.320 -12.452 -10.925 1.00 93.81 199 ASN A N 1
ATOM 1562 C CA . ASN A 1 199 ? 7.660 -12.165 -11.421 1.00 93.81 199 ASN A CA 1
ATOM 1563 C C . ASN A 1 199 ? 8.275 -10.858 -10.889 1.00 93.81 199 ASN A C 1
ATOM 1565 O O . ASN A 1 199 ? 9.230 -10.351 -11.474 1.00 93.81 199 ASN A O 1
ATOM 1569 N N . GLN A 1 200 ? 7.771 -10.325 -9.772 1.00 91.56 200 GLN A N 1
ATOM 1570 C CA . GLN A 1 200 ? 8.362 -9.166 -9.103 1.00 91.56 200 GLN A CA 1
ATOM 1571 C C . GLN A 1 200 ? 9.529 -9.585 -8.207 1.00 91.56 200 GLN A C 1
ATOM 1573 O O . GLN A 1 200 ? 9.533 -10.681 -7.646 1.00 91.56 200 GLN A O 1
ATOM 1578 N N . ILE A 1 201 ? 10.517 -8.703 -8.078 1.00 90.75 201 ILE A N 1
ATOM 1579 C CA . ILE A 1 201 ? 11.772 -8.959 -7.366 1.00 90.75 201 ILE A CA 1
ATOM 1580 C C . ILE A 1 201 ? 11.682 -8.402 -5.936 1.00 90.75 201 ILE A C 1
ATOM 1582 O O . ILE A 1 201 ? 11.134 -7.322 -5.715 1.00 90.75 201 ILE A O 1
ATOM 1586 N N . GLY A 1 202 ? 12.235 -9.134 -4.971 1.00 89.12 202 GLY A N 1
ATOM 1587 C CA . GLY A 1 202 ? 12.502 -8.671 -3.612 1.00 89.12 202 GLY A CA 1
ATOM 1588 C C . GLY A 1 202 ? 11.262 -8.375 -2.765 1.00 89.12 202 GLY A C 1
ATOM 1589 O O . GLY A 1 202 ? 10.316 -9.165 -2.687 1.00 89.12 202 GLY A O 1
ATOM 1590 N N . THR A 1 203 ? 11.283 -7.221 -2.098 1.00 88.62 203 THR A N 1
ATOM 1591 C CA . THR A 1 203 ? 10.277 -6.741 -1.131 1.00 88.62 203 THR A CA 1
ATOM 1592 C C . THR A 1 203 ? 9.052 -6.084 -1.771 1.00 88.62 203 THR A C 1
ATOM 1594 O O . THR A 1 203 ? 8.313 -5.361 -1.104 1.00 88.62 203 THR A O 1
ATOM 1597 N N . ALA A 1 204 ? 8.804 -6.335 -3.058 1.00 90.00 204 ALA A N 1
ATOM 1598 C CA . ALA A 1 204 ? 7.659 -5.770 -3.759 1.00 90.00 204 ALA A CA 1
ATOM 1599 C C . ALA A 1 204 ? 6.326 -6.077 -3.048 1.00 90.00 204 ALA A C 1
ATOM 1601 O O . ALA A 1 204 ? 6.120 -7.175 -2.519 1.00 90.00 204 ALA A O 1
ATOM 1602 N N . VAL A 1 205 ? 5.402 -5.109 -3.072 1.00 93.12 205 VAL A N 1
ATOM 1603 C CA . VAL A 1 205 ? 4.051 -5.239 -2.500 1.00 93.12 205 VAL A CA 1
ATOM 1604 C C . VAL A 1 205 ? 3.342 -6.468 -3.078 1.00 93.12 205 VAL A C 1
ATOM 1606 O O . VAL A 1 205 ? 3.452 -6.758 -4.268 1.00 93.12 205 VAL A O 1
ATOM 1609 N N . GLY A 1 206 ? 2.597 -7.183 -2.230 1.00 94.88 206 GLY A N 1
ATOM 1610 C CA . GLY A 1 206 ? 1.862 -8.387 -2.613 1.00 94.88 206 GLY A CA 1
ATOM 1611 C C . GLY A 1 206 ? 1.001 -8.213 -3.866 1.00 94.88 206 GLY A C 1
ATOM 1612 O O . GLY A 1 206 ? 0.267 -7.229 -3.995 1.00 94.88 206 GLY A O 1
ATOM 1613 N N . CYS A 1 207 ? 1.073 -9.174 -4.790 1.00 95.75 207 CYS A N 1
ATOM 1614 C CA . CYS A 1 207 ? 0.312 -9.117 -6.038 1.00 95.75 207 CYS A CA 1
ATOM 1615 C C . CYS A 1 207 ? -1.175 -9.461 -5.867 1.00 95.75 207 CYS A C 1
ATOM 1617 O O . CYS A 1 207 ? -1.990 -9.068 -6.704 1.00 95.75 207 CYS A O 1
ATOM 1619 N N . VAL A 1 208 ? -1.538 -10.151 -4.783 1.00 95.88 208 VAL A N 1
ATOM 1620 C CA . VAL A 1 208 ? -2.922 -10.479 -4.430 1.00 95.88 208 VAL A CA 1
ATOM 1621 C C . VAL A 1 208 ? -3.371 -9.608 -3.268 1.00 95.88 208 VAL A C 1
ATOM 1623 O O . VAL A 1 208 ? -2.659 -9.467 -2.275 1.00 95.88 208 VAL A O 1
ATOM 1626 N N . TRP A 1 209 ? -4.574 -9.049 -3.396 1.00 95.94 209 TRP A N 1
ATOM 1627 C CA . TRP A 1 209 ? -5.245 -8.275 -2.357 1.00 95.94 209 TRP A CA 1
ATOM 1628 C C . TRP A 1 209 ? -6.414 -9.089 -1.807 1.00 95.94 209 TRP A C 1
ATOM 1630 O O . TRP A 1 209 ? -7.161 -9.698 -2.571 1.00 95.94 209 TRP A O 1
ATOM 1640 N N . GLY A 1 210 ? -6.547 -9.128 -0.486 1.00 95.94 210 GLY A N 1
ATOM 1641 C CA . GLY A 1 210 ? -7.583 -9.898 0.187 1.00 95.94 210 GLY A CA 1
ATOM 1642 C C . GLY A 1 210 ? -7.845 -9.440 1.618 1.00 95.94 210 GLY A C 1
ATOM 1643 O O . GLY A 1 210 ? -7.285 -8.459 2.118 1.00 95.94 210 GLY A O 1
ATOM 1644 N N . ARG A 1 211 ? -8.705 -10.198 2.301 1.00 96.69 211 ARG A N 1
ATOM 1645 C CA . ARG A 1 211 ? -8.875 -10.103 3.755 1.00 96.69 211 ARG A CA 1
ATOM 1646 C C . ARG A 1 211 ? -7.683 -10.759 4.446 1.00 96.69 211 ARG A C 1
ATOM 1648 O O . ARG A 1 211 ? -7.151 -11.754 3.960 1.00 96.69 211 ARG A O 1
ATOM 1655 N N . HIS A 1 212 ? -7.289 -10.239 5.601 1.00 96.31 212 HIS A N 1
ATOM 1656 C CA . HIS A 1 212 ? -6.314 -10.919 6.446 1.00 96.31 212 HIS A CA 1
ATOM 1657 C C . HIS A 1 212 ? -6.866 -12.272 6.907 1.00 96.31 212 HIS A C 1
ATOM 1659 O O . HIS A 1 212 ? -8.038 -12.373 7.278 1.00 96.31 212 HIS A O 1
ATOM 1665 N N . LEU A 1 213 ? -6.018 -13.300 6.917 1.00 94.62 213 LEU A N 1
ATOM 1666 C CA . LEU A 1 213 ? -6.357 -14.606 7.475 1.00 94.62 213 LEU A CA 1
ATOM 1667 C C . LEU A 1 213 ? -5.730 -14.755 8.854 1.00 94.62 213 LEU A C 1
ATOM 1669 O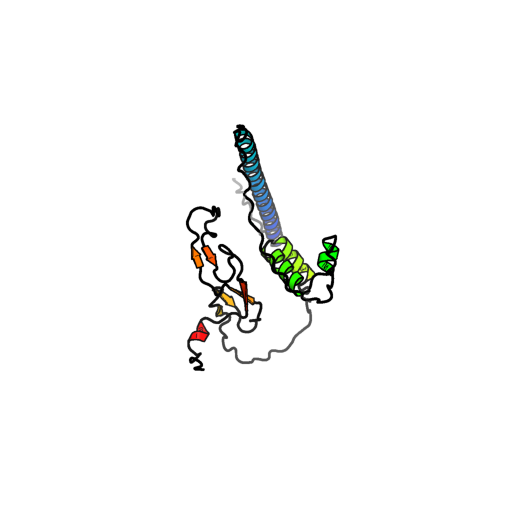 O . LEU A 1 213 ? -4.516 -14.649 9.006 1.00 94.62 213 LEU A O 1
ATOM 1673 N N . SER A 1 214 ? -6.555 -15.028 9.860 1.00 92.81 214 SER A N 1
ATOM 1674 C CA . SER A 1 214 ? -6.097 -15.211 11.235 1.00 92.81 214 SER A CA 1
ATOM 1675 C C . SER A 1 214 ? -5.245 -16.465 11.390 1.00 92.81 214 SER A C 1
ATOM 1677 O O . SER A 1 214 ? -5.695 -17.559 11.037 1.00 92.81 214 SER A O 1
ATOM 1679 N N . ALA A 1 215 ? -4.061 -16.356 11.999 1.00 86.19 215 ALA A N 1
ATOM 1680 C CA . ALA A 1 215 ? -3.249 -17.515 12.390 1.00 86.19 215 ALA A CA 1
ATOM 1681 C C . ALA A 1 215 ? -4.004 -18.509 13.294 1.00 86.19 215 ALA A C 1
ATOM 1683 O O . ALA A 1 215 ? -3.768 -19.714 13.233 1.00 86.19 215 ALA A O 1
ATOM 1684 N N . ALA A 1 216 ? -4.964 -18.027 14.089 1.00 79.25 216 ALA A N 1
ATOM 1685 C CA . ALA A 1 216 ? -5.751 -18.865 14.989 1.00 79.25 216 ALA A CA 1
ATOM 1686 C C . ALA A 1 216 ? -6.853 -19.671 14.275 1.00 79.25 216 ALA A C 1
ATOM 1688 O O . ALA A 1 216 ? -7.303 -20.689 14.803 1.00 79.25 216 ALA A O 1
ATOM 1689 N N . SER A 1 217 ? -7.271 -19.257 13.072 1.00 68.50 217 SER A N 1
ATOM 1690 C CA . SER A 1 217 ? -8.359 -19.918 12.331 1.00 68.50 217 SER A CA 1
ATOM 1691 C C . SER A 1 217 ? -8.015 -21.340 11.862 1.00 68.50 217 SER A C 1
ATOM 1693 O O . SER A 1 217 ? -8.917 -22.151 11.648 1.00 68.50 217 SER A O 1
ATOM 1695 N N . GLY A 1 218 ? -6.724 -21.689 11.801 1.00 59.44 218 GLY A N 1
ATOM 1696 C CA . GLY A 1 218 ? -6.249 -22.993 11.331 1.00 59.44 218 GLY A CA 1
ATOM 1697 C C . GLY A 1 218 ? -6.606 -24.190 12.221 1.00 59.44 218 GLY A C 1
ATOM 1698 O O . GLY A 1 218 ? -6.440 -25.322 11.787 1.00 59.44 218 GLY A O 1
ATOM 1699 N N . ARG A 1 219 ? -7.120 -23.987 13.446 1.00 58.25 219 ARG A N 1
ATOM 1700 C CA . ARG A 1 219 ? -7.554 -25.107 14.311 1.00 58.25 219 ARG A CA 1
ATOM 1701 C C . ARG A 1 219 ? -9.009 -25.539 14.119 1.00 58.25 219 ARG A C 1
ATOM 1703 O O . ARG A 1 219 ? -9.395 -26.546 14.699 1.00 58.25 219 ARG A O 1
ATOM 1710 N N . SER A 1 220 ? -9.820 -24.802 13.353 1.00 52.81 220 SER A N 1
ATOM 1711 C CA . SER A 1 220 ? -11.269 -25.068 13.265 1.00 52.81 220 SER A CA 1
ATOM 1712 C C . SER A 1 220 ? -11.814 -25.234 11.846 1.00 52.81 220 SER A C 1
ATOM 1714 O O . SER A 1 220 ? -13.025 -25.391 11.684 1.00 52.81 220 SER A O 1
ATOM 1716 N N . GLN A 1 221 ? -10.970 -25.222 10.817 1.00 49.91 221 GLN A N 1
ATOM 1717 C CA . GLN A 1 221 ? -11.405 -25.586 9.471 1.00 49.91 221 GLN A CA 1
ATOM 1718 C C . GLN A 1 221 ? -11.147 -27.080 9.300 1.00 49.91 221 GLN A C 1
ATOM 1720 O O . GLN A 1 221 ? -10.031 -27.503 9.006 1.00 49.91 221 GLN A O 1
ATOM 1725 N N . ARG A 1 222 ? -12.180 -27.892 9.560 1.00 46.56 222 ARG A N 1
ATOM 1726 C CA . ARG A 1 222 ? -12.200 -29.260 9.036 1.00 46.56 222 ARG A CA 1
ATOM 1727 C C . ARG A 1 222 ? -12.054 -29.155 7.513 1.00 46.56 222 ARG A C 1
ATOM 1729 O O . ARG A 1 222 ? -12.686 -28.265 6.939 1.00 46.56 222 ARG A O 1
ATOM 1736 N N . PRO A 1 223 ? -11.225 -29.995 6.876 1.00 50.97 223 PRO A N 1
ATOM 1737 C CA . PRO A 1 223 ? -11.117 -30.000 5.427 1.00 50.97 223 PRO A CA 1
ATOM 1738 C C . PRO A 1 223 ? -12.514 -30.215 4.841 1.00 50.97 223 PRO A C 1
ATOM 1740 O O . PRO A 1 223 ? -13.201 -31.169 5.201 1.00 50.97 223 PRO A O 1
ATOM 1743 N N . TRP A 1 224 ? -12.954 -29.278 4.004 1.00 46.88 224 TRP A N 1
ATOM 1744 C CA . TRP A 1 224 ? -14.066 -29.525 3.099 1.00 46.88 224 TRP A CA 1
ATOM 1745 C C . TRP A 1 224 ? -13.558 -30.549 2.087 1.00 46.88 224 TRP A C 1
ATOM 1747 O O . TRP A 1 224 ? -12.759 -30.207 1.216 1.00 46.88 224 TRP A O 1
ATOM 1757 N N . GLU A 1 225 ? -13.938 -31.813 2.271 1.00 38.44 225 GLU A N 1
ATOM 1758 C CA . GLU A 1 225 ? -13.805 -32.806 1.209 1.00 38.44 225 GLU A CA 1
ATOM 1759 C C . GLU A 1 225 ? -14.796 -32.443 0.085 1.00 38.44 225 GLU A C 1
ATOM 1761 O O . GLU A 1 225 ? -15.937 -32.077 0.397 1.00 38.44 225 GLU A O 1
ATOM 1766 N N . PRO A 1 226 ? -14.348 -32.440 -1.184 1.00 50.50 226 PRO A N 1
ATOM 1767 C CA . PRO A 1 226 ? -15.187 -32.155 -2.346 1.00 50.50 226 PRO A CA 1
ATOM 1768 C C . PRO A 1 226 ? -16.240 -33.238 -2.610 1.00 50.50 226 PRO A C 1
ATOM 1770 O O . PRO A 1 226 ? -15.990 -34.418 -2.276 1.00 50.50 226 PRO A O 1
#

Radius of gyration: 30.85 Å; Cα contacts (8 Å, |Δi|>4): 140; chains: 1; bounding box: 64×72×99 Å

Secondary structure (DSSP, 8-state):
-------------HHHHHHHHHHHHHHHHHHHHHHHHHHHHHHHHHHHHHHHT-------PPPPPP------------------PPPSSHHHHHHHS-HHHHHHHHHHHHHH-HHHHHHHHHHHSPP--------------------S-EEBTTT--EE-GGG--TTSEEE--SPEEEPPTTS---TTSTTSEEETTT--BTTPPPSEEEPPPBGGGGGS------

Foldseek 3Di:
DDDDDPPDDDPDDPVNVVVVVVVVVVVVVVVVVVVVVVVVVVVVVVVVVVVVPPPDDDDDDDDDDDDDDDDDDDDDDPDPDPPPPDDPDPVSCQVPPDPVVVVVVLVVQCVPDVVSVVVCCVPVPPDPPPPPDDDDDDPDDDPPVDVQWFAFPFQRDIDGPVPFFFAPDAGQPADWAFDPPDPDPPVVPQFGTAGPRPRDTGPDTHPGTGTGDGPVCVVPDDDPDD

pLDDT: mean 76.14, std 18.02, range [38.44, 96.94]